Protein AF-A0A4Q1ZUH7-F1 (afdb_monomer)

Radius of gyration: 42.89 Å; Cα contacts (8 Å, |Δi|>4): 70; chains: 1; bounding box: 83×47×122 Å

pLDDT: mean 86.29, std 12.81, range [38.91, 98.19]

Solvent-accessible surface area (backbone atoms only — not comparable to full-atom values): 10956 Å² total; per-residue (Å²): 130,72,60,75,75,62,42,80,74,55,72,67,62,89,77,34,68,65,56,47,71,66,43,42,83,74,32,72,73,53,36,53,56,47,55,48,44,51,50,53,54,50,50,48,57,49,46,55,50,49,50,54,49,48,55,50,49,47,52,50,48,55,54,49,44,48,52,60,62,74,72,58,74,96,83,58,70,72,57,55,53,53,46,52,51,48,49,50,53,43,52,53,50,48,57,53,44,54,53,47,50,55,51,56,66,49,45,62,56,53,45,52,50,50,48,40,53,48,46,50,55,50,52,53,52,52,52,53,51,52,49,52,51,50,55,52,49,57,51,49,54,52,52,52,51,54,51,51,54,52,50,50,54,53,51,53,52,50,51,52,50,52,52,50,51,51,51,50,51,51,49,50,35,69,73,61,32,67,72,56,42,54,53,50,49,56,58,62,66,62,64,75,78,79,80,133

Mean predicted aligned error: 10.79 Å

Secondary structure (DSSP, 8-state):
--HHHHHTTPPPGGG-HHHIIIIITT-HHHHHHHHHHHHHHHHHHHHHHHHHHHHHHHHHHHHHHHHHHHT--TT-HHHHHHHHHHHHHHHHHHHHHHHHHHHHHHHHHHHHHHHHHHHHHHHHHHHHHHHHHHHHHHHHHHHHHHHHHHHHHHHHHHHHHHHHHHHHHHHHHHHH-HHHHHHHHHHHHTSTT---

Nearest PDB structures (foldseek):
  5l3c-assembly1_A  TM=7.638E-01  e=1.431E-01  Homo sapiens
  5c1f-assembly1_B  TM=4.590E-01  e=1.316E+00  Schizosaccharomyces pombe 972h-
  5y05-assembly1_A  TM=3.168E-01  e=8.443E-01  Mycolicibacterium smegmatis MC2 155
  8i4v-assembly1_A  TM=3.147E-01  e=7.557E-01  Saccharomyces cerevisiae S288C
  6h2f-assembly1_J  TM=3.075E-01  e=3.990E+00  Aeromonas hydrophila subsp. hydrophila AL09-71

Sequence (196 aa):
MDFERVIDRVPLLIDDKKWLQLVKDSLPEVSREYDELVKLNNRLTEIEGELIGLKREKKRLLNDIIKVTDGHQEGQIEDEGQVDEMKGRIHEINDEIDQLQYESELLPTAIKKLNREIGIVSVRWMYELLKAGKERTEVLDLEIKTLREKLGSMYEEKFSLEAKNNEMYQYVHHLLGKEITEQLDGFYKGEEKDND

Foldseek 3Di:
DPLLVVQLPPDQCLPVPVLCVPPCVPDVVLVVLVVVLVVLVVLLVVLVVVLVVLVVLLVVLVVVLVCLVVVDDPDDPVSVVSNVVSVVVNVVSVVVNVVSVVSNVVSVVVSSVSSSVSSSVSVVVVVVVVVVVVVVVVVVVVVVVVVVVVVVVVVVVVVVVVVVVVVVLVVCCVPVPDPVSVVVCVVVVVPVPPDD

Structure (mmCIF, N/CA/C/O backbone):
data_AF-A0A4Q1ZUH7-F1
#
_entry.id   AF-A0A4Q1ZUH7-F1
#
loop_
_atom_site.group_PDB
_atom_site.id
_atom_site.type_symbol
_atom_site.label_atom_id
_atom_site.label_alt_id
_atom_site.label_comp_id
_atom_site.label_asym_id
_atom_site.label_entity_id
_atom_site.label_seq_id
_atom_site.pdbx_PDB_ins_code
_atom_site.Cartn_x
_atom_site.Cartn_y
_atom_site.Cartn_z
_atom_site.occupancy
_atom_site.B_iso_or_equiv
_atom_site.auth_seq_id
_atom_site.auth_comp_id
_atom_site.auth_asym_id
_atom_site.auth_atom_id
_atom_site.pdbx_PDB_model_num
ATOM 1 N N . MET A 1 1 ? -3.107 -19.400 -9.756 1.00 55.41 1 MET A N 1
ATOM 2 C CA . MET A 1 1 ? -2.504 -19.355 -8.408 1.00 55.41 1 MET A CA 1
ATOM 3 C C . MET A 1 1 ? -3.591 -18.857 -7.474 1.00 55.41 1 MET A C 1
ATOM 5 O O . MET A 1 1 ? -4.275 -17.912 -7.844 1.00 55.41 1 MET A O 1
ATOM 9 N N . ASP A 1 2 ? -3.825 -19.541 -6.358 1.00 67.12 2 ASP A N 1
ATOM 10 C CA . ASP A 1 2 ? -4.930 -19.220 -5.449 1.00 67.12 2 ASP A CA 1
ATOM 11 C C . ASP A 1 2 ? -4.499 -18.088 -4.503 1.00 67.12 2 ASP A C 1
ATOM 13 O O . ASP A 1 2 ? -3.972 -18.333 -3.416 1.00 67.12 2 ASP A O 1
ATOM 17 N N . PHE A 1 3 ? -4.607 -16.838 -4.975 1.00 66.69 3 PHE A N 1
ATOM 18 C CA . PHE A 1 3 ? -4.178 -15.643 -4.229 1.00 66.69 3 PHE A CA 1
ATOM 19 C C . PHE A 1 3 ? -4.862 -15.539 -2.858 1.00 66.69 3 PHE A C 1
ATOM 21 O O . PHE A 1 3 ? -4.278 -15.027 -1.904 1.00 66.69 3 PHE A O 1
ATOM 28 N N . GLU A 1 4 ? -6.048 -16.130 -2.741 1.00 64.62 4 GLU A N 1
ATOM 29 C CA . GLU A 1 4 ? -6.850 -16.210 -1.528 1.00 64.62 4 GLU A CA 1
ATOM 30 C C . GLU A 1 4 ? -6.148 -16.870 -0.337 1.00 64.62 4 GLU A C 1
ATOM 32 O O . GLU A 1 4 ? -6.353 -16.433 0.790 1.00 64.62 4 GLU A O 1
ATOM 37 N N . ARG A 1 5 ? -5.303 -17.886 -0.559 1.00 62.19 5 ARG A N 1
ATOM 38 C CA . ARG A 1 5 ? -4.605 -18.601 0.530 1.00 62.19 5 ARG A CA 1
ATOM 39 C C . ARG A 1 5 ? -3.342 -17.898 1.018 1.00 62.19 5 ARG A C 1
ATOM 41 O O . ARG A 1 5 ? -2.847 -18.193 2.104 1.00 62.19 5 ARG A O 1
ATOM 48 N N . VAL A 1 6 ? -2.776 -17.023 0.191 1.00 62.03 6 VAL A N 1
ATOM 49 C CA . VAL A 1 6 ? -1.520 -16.321 0.493 1.00 62.03 6 VAL A CA 1
ATOM 50 C C . VAL A 1 6 ? -1.799 -15.052 1.297 1.00 62.03 6 VAL A C 1
ATOM 52 O O . VAL A 1 6 ? -1.007 -14.687 2.163 1.00 62.03 6 VAL A O 1
ATOM 55 N N . ILE A 1 7 ? -2.948 -14.420 1.052 1.00 69.50 7 ILE A N 1
ATOM 56 C CA . ILE A 1 7 ? -3.302 -13.124 1.636 1.00 69.50 7 ILE A CA 1
ATOM 57 C C . ILE A 1 7 ? -3.761 -13.217 3.089 1.00 69.50 7 ILE A C 1
ATOM 59 O O . ILE A 1 7 ? -3.540 -12.278 3.844 1.00 69.50 7 ILE A O 1
ATOM 63 N N . ASP A 1 8 ? -4.257 -14.369 3.540 1.00 67.50 8 ASP A N 1
ATOM 64 C CA . ASP A 1 8 ? -4.630 -14.570 4.949 1.00 67.50 8 ASP A CA 1
ATOM 65 C C . ASP A 1 8 ? -3.433 -14.459 5.921 1.00 67.50 8 ASP A C 1
ATOM 67 O O . ASP A 1 8 ? -3.615 -14.373 7.134 1.00 67.50 8 ASP A O 1
ATOM 71 N N . ARG A 1 9 ? -2.196 -14.463 5.401 1.00 68.94 9 ARG A N 1
ATOM 72 C CA . ARG A 1 9 ? -0.959 -14.254 6.174 1.00 68.94 9 ARG A CA 1
ATOM 73 C C . ARG A 1 9 ? -0.420 -12.827 6.093 1.00 68.94 9 ARG A C 1
ATOM 75 O O . ARG A 1 9 ? 0.599 -12.539 6.719 1.00 68.94 9 ARG A O 1
ATOM 82 N N . VAL A 1 10 ? -1.039 -11.968 5.289 1.00 73.75 10 VAL A N 1
ATOM 83 C CA . VAL A 1 10 ? -0.587 -10.592 5.092 1.00 73.75 10 VAL A CA 1
ATOM 84 C C . VAL A 1 10 ? -1.002 -9.768 6.316 1.00 73.75 10 VAL A C 1
ATOM 86 O O . VAL A 1 10 ? -2.159 -9.851 6.736 1.00 73.75 10 VAL A O 1
ATOM 89 N N . PRO A 1 11 ? -0.074 -9.000 6.918 1.00 80.25 11 PRO A N 1
ATOM 90 C CA . PRO A 1 11 ? -0.400 -8.040 7.970 1.00 80.25 11 PRO A CA 1
ATOM 91 C C . PRO A 1 11 ? -1.448 -7.011 7.517 1.00 80.25 11 PRO A C 1
ATOM 93 O O . PRO A 1 11 ? -1.810 -6.937 6.342 1.00 80.25 11 PRO A O 1
ATOM 96 N N . LEU A 1 12 ? -1.934 -6.186 8.443 1.00 83.56 12 LEU A N 1
ATOM 97 C CA . LEU A 1 12 ? -2.812 -5.079 8.070 1.00 83.56 12 LEU A CA 1
ATOM 98 C C . LEU A 1 12 ? -2.064 -4.117 7.139 1.00 83.56 12 LEU A C 1
ATOM 100 O O . LEU A 1 12 ? -0.995 -3.612 7.473 1.00 83.56 12 LEU A O 1
ATOM 104 N N . LEU A 1 13 ? -2.642 -3.856 5.968 1.00 85.44 13 LEU A N 1
ATOM 105 C CA . LEU A 1 13 ? -2.044 -3.013 4.930 1.00 85.44 13 LEU A CA 1
ATOM 106 C C . LEU A 1 13 ? -1.943 -1.543 5.356 1.00 85.44 13 LEU A C 1
ATOM 108 O O . LEU A 1 13 ? -1.151 -0.797 4.788 1.00 85.44 13 LEU A O 1
ATOM 112 N N . ILE A 1 14 ? -2.692 -1.145 6.391 1.00 84.94 14 ILE A N 1
ATOM 113 C CA . ILE A 1 14 ? -2.595 0.173 7.036 1.00 84.94 14 ILE A CA 1
ATOM 114 C C . ILE A 1 14 ? -1.177 0.434 7.567 1.00 84.94 14 ILE A C 1
ATOM 116 O O . ILE A 1 14 ? -0.699 1.567 7.522 1.00 84.94 14 ILE A O 1
ATOM 120 N N . ASP A 1 15 ? -0.480 -0.613 8.012 1.00 85.81 15 ASP A N 1
ATOM 121 C CA . ASP A 1 15 ? 0.864 -0.498 8.582 1.00 85.81 15 ASP A CA 1
ATOM 122 C C . ASP A 1 15 ? 1.976 -0.620 7.521 1.00 85.81 15 ASP A C 1
ATOM 124 O O . ASP A 1 15 ? 3.152 -0.349 7.798 1.00 85.81 15 ASP A O 1
ATOM 128 N N . ASP A 1 16 ? 1.635 -1.003 6.284 1.00 87.50 16 ASP A N 1
ATOM 129 C CA . ASP A 1 16 ? 2.605 -1.232 5.215 1.00 87.50 16 ASP A CA 1
ATOM 130 C C . ASP A 1 16 ? 2.857 0.036 4.384 1.00 87.50 16 ASP A C 1
ATOM 132 O O . ASP A 1 16 ? 2.199 0.341 3.386 1.00 87.50 16 ASP A O 1
ATOM 136 N N . LYS A 1 17 ? 3.912 0.761 4.767 1.00 85.81 17 LYS A N 1
ATOM 137 C CA . LYS A 1 17 ? 4.365 1.976 4.070 1.00 85.81 17 LYS A CA 1
ATOM 138 C C . LYS A 1 17 ? 4.738 1.746 2.605 1.00 85.81 17 LYS A C 1
ATOM 140 O O . LYS A 1 17 ? 4.588 2.666 1.803 1.00 85.81 17 LYS A O 1
ATOM 145 N N . LYS A 1 18 ? 5.263 0.568 2.249 1.00 86.00 18 LYS A N 1
ATOM 146 C CA . LYS A 1 18 ? 5.658 0.282 0.861 1.00 86.00 18 LYS A CA 1
ATOM 147 C C . LYS A 1 18 ? 4.427 0.047 0.007 1.00 86.00 18 LYS A C 1
ATOM 149 O O . LYS A 1 18 ? 4.348 0.580 -1.095 1.00 86.00 18 LYS A O 1
ATOM 154 N N . TRP A 1 19 ? 3.472 -0.718 0.527 1.00 89.31 19 TRP A N 1
ATOM 155 C CA . TRP A 1 19 ? 2.196 -0.928 -0.139 1.00 89.31 19 TRP A CA 1
ATOM 156 C C . TRP A 1 19 ? 1.489 0.409 -0.396 1.00 89.31 19 TRP A C 1
ATOM 158 O O . TRP A 1 19 ? 1.078 0.666 -1.526 1.00 89.31 19 TRP A 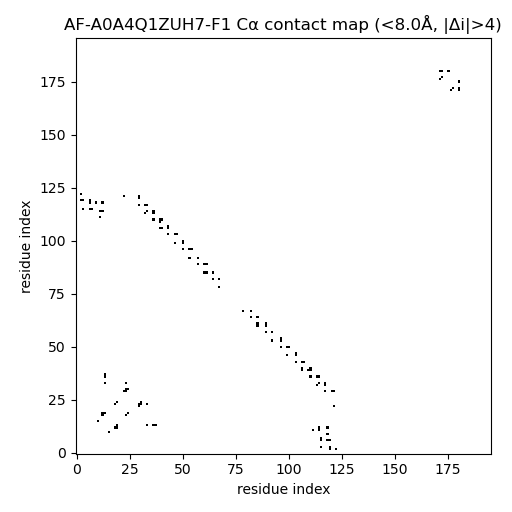O 1
ATOM 168 N N . LEU A 1 20 ? 1.462 1.307 0.596 1.00 85.06 20 LEU A N 1
ATOM 169 C CA . LEU A 1 20 ? 0.870 2.640 0.445 1.00 85.06 20 LEU A CA 1
ATOM 170 C C . LEU A 1 20 ? 1.488 3.440 -0.702 1.00 85.06 20 LEU A C 1
ATOM 172 O O . LEU A 1 20 ? 0.759 3.994 -1.515 1.00 85.06 20 LEU A O 1
ATOM 176 N N . GLN A 1 21 ? 2.817 3.462 -0.798 1.00 85.25 21 GLN A N 1
ATOM 177 C CA . GLN A 1 21 ? 3.518 4.196 -1.855 1.00 85.25 21 GLN A CA 1
ATOM 178 C C . GLN A 1 21 ? 3.312 3.600 -3.251 1.00 85.25 21 GLN A C 1
ATOM 180 O O . GLN A 1 21 ? 3.315 4.330 -4.236 1.00 85.25 21 GLN A O 1
ATOM 185 N N . LEU A 1 22 ? 3.193 2.275 -3.355 1.00 83.94 22 LEU A N 1
ATOM 186 C CA . LEU A 1 22 ? 3.138 1.586 -4.646 1.00 83.94 22 LEU A CA 1
ATOM 187 C C . LEU A 1 22 ? 1.711 1.466 -5.191 1.00 83.94 22 LEU A C 1
ATOM 189 O O . LEU A 1 22 ? 1.508 1.518 -6.404 1.00 83.94 22 LEU A O 1
ATOM 193 N N . VAL A 1 23 ? 0.733 1.278 -4.304 1.00 83.31 23 VAL A N 1
ATOM 194 C CA . VAL A 1 23 ? -0.622 0.851 -4.670 1.00 83.31 23 VAL A CA 1
ATOM 195 C C . VAL A 1 23 ? -1.646 1.960 -4.477 1.00 83.31 23 VAL A C 1
ATOM 197 O O . VAL A 1 23 ? -2.436 2.192 -5.389 1.00 83.31 23 VAL A O 1
ATOM 200 N N . LYS A 1 24 ? -1.639 2.661 -3.332 1.00 76.50 24 LYS A N 1
ATOM 201 C CA . LYS A 1 24 ? -2.722 3.594 -2.972 1.00 76.50 24 LYS A CA 1
ATOM 202 C C . LYS A 1 24 ? -2.931 4.679 -4.032 1.00 76.50 24 LYS A C 1
ATOM 204 O O . LYS A 1 24 ? -4.059 4.901 -4.461 1.00 76.50 24 LYS A O 1
ATOM 209 N N . ASP A 1 25 ? -1.846 5.297 -4.488 1.00 76.94 25 ASP A N 1
ATOM 210 C CA . ASP A 1 25 ? -1.904 6.387 -5.471 1.00 76.94 25 ASP A CA 1
ATOM 211 C C . ASP A 1 25 ? -2.150 5.883 -6.904 1.00 76.94 25 ASP A C 1
ATOM 213 O O . ASP A 1 25 ? -2.580 6.636 -7.777 1.00 76.94 25 ASP A O 1
ATOM 217 N N . SER A 1 26 ? -1.903 4.595 -7.143 1.00 82.38 26 SER A N 1
ATOM 218 C CA . SER A 1 26 ? -1.990 3.966 -8.462 1.00 82.38 26 SER A CA 1
ATOM 219 C C . SER A 1 26 ? -3.370 3.357 -8.749 1.00 82.38 26 SER A C 1
ATOM 221 O O . SER A 1 26 ? -3.709 3.139 -9.911 1.00 82.38 26 SER A O 1
ATOM 223 N N . LEU A 1 27 ? -4.167 3.072 -7.710 1.00 84.75 27 LEU A N 1
ATOM 224 C CA . LEU A 1 27 ? -5.457 2.376 -7.796 1.00 84.75 27 LEU A CA 1
ATOM 225 C C . LEU A 1 27 ? -6.560 3.131 -7.028 1.00 84.75 27 LEU A C 1
ATOM 227 O O . LEU A 1 27 ? -6.740 2.921 -5.825 1.00 84.75 27 LEU A O 1
ATOM 231 N N . PRO A 1 28 ? -7.367 3.959 -7.717 1.00 82.38 28 PRO A N 1
ATOM 232 C CA . PRO A 1 28 ? -8.445 4.727 -7.087 1.00 82.38 28 PRO A CA 1
ATOM 233 C C . PRO A 1 28 ? -9.517 3.868 -6.399 1.00 82.38 28 PRO A C 1
ATOM 235 O O . PRO A 1 28 ? -10.066 4.273 -5.375 1.00 82.38 28 PRO A O 1
ATOM 238 N N . GLU A 1 29 ? -9.813 2.689 -6.955 1.00 81.25 29 GLU A N 1
ATOM 239 C CA . GLU A 1 29 ? -10.777 1.725 -6.400 1.00 81.25 29 GLU A CA 1
ATOM 240 C C . GLU A 1 29 ? -10.309 1.230 -5.025 1.00 81.25 29 GLU A C 1
ATOM 242 O O . GLU A 1 29 ? -11.039 1.321 -4.040 1.00 81.25 29 GLU A O 1
ATOM 247 N N . VAL A 1 30 ? -9.034 0.846 -4.943 1.00 86.50 30 VAL A N 1
ATOM 248 C CA . VAL A 1 30 ? -8.383 0.388 -3.713 1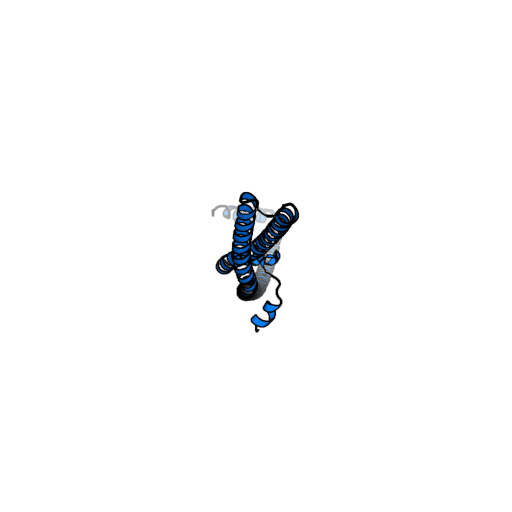.00 86.50 30 VAL A CA 1
ATOM 249 C C . VAL A 1 30 ? -8.226 1.518 -2.694 1.00 86.50 30 VAL A C 1
ATOM 251 O O . VAL A 1 30 ? -8.322 1.275 -1.493 1.00 86.50 30 VAL A O 1
ATOM 254 N N . SER A 1 31 ? -8.024 2.765 -3.134 1.00 85.38 31 SER A N 1
ATOM 255 C CA . SER A 1 31 ? -7.902 3.896 -2.207 1.00 85.38 31 SER A CA 1
ATOM 256 C C . SER A 1 31 ? -9.163 4.105 -1.368 1.00 85.38 31 SER A C 1
ATOM 258 O O . SER A 1 31 ? -9.046 4.451 -0.194 1.00 85.38 31 SER A O 1
ATOM 260 N N . ARG A 1 32 ? -10.359 3.912 -1.940 1.00 88.00 32 ARG A N 1
ATOM 261 C CA . ARG A 1 32 ? -11.618 4.094 -1.197 1.00 88.00 32 ARG A CA 1
ATOM 262 C C . ARG A 1 32 ? -11.790 3.026 -0.127 1.00 88.00 32 ARG A C 1
ATOM 264 O O . ARG A 1 32 ? -12.043 3.357 1.027 1.00 88.00 32 ARG A O 1
ATOM 271 N N . GLU A 1 33 ? -11.596 1.768 -0.510 1.00 89.88 33 GLU A N 1
ATOM 272 C CA . GLU A 1 33 ? -11.653 0.624 0.404 1.00 89.88 33 GLU A CA 1
ATOM 273 C C . GLU A 1 33 ? -10.594 0.748 1.507 1.00 89.88 33 GLU A C 1
ATOM 275 O O . GLU A 1 33 ? -10.858 0.465 2.673 1.00 89.88 33 GLU A O 1
ATOM 280 N N . TYR A 1 34 ? -9.404 1.249 1.170 1.00 90.50 34 TYR A N 1
ATOM 281 C CA . TYR A 1 34 ? -8.360 1.536 2.146 1.00 90.50 34 TYR A CA 1
ATOM 282 C C . TYR A 1 34 ? -8.779 2.604 3.163 1.00 90.50 34 TYR A C 1
ATOM 284 O O . TYR A 1 34 ? -8.564 2.433 4.362 1.00 90.50 34 TYR A O 1
ATOM 292 N N . ASP A 1 35 ? -9.378 3.708 2.716 1.00 91.12 35 ASP A N 1
ATOM 293 C CA . ASP A 1 35 ? -9.823 4.759 3.632 1.00 91.12 35 ASP A CA 1
ATOM 294 C C . ASP A 1 35 ? -10.959 4.256 4.547 1.00 91.12 35 ASP A C 1
ATOM 296 O O . ASP A 1 35 ? -11.038 4.654 5.711 1.00 91.12 35 ASP A O 1
ATOM 300 N N . GLU A 1 36 ? -11.809 3.341 4.069 1.00 93.12 36 GLU A N 1
ATOM 301 C CA . GLU A 1 36 ? -12.775 2.618 4.908 1.00 93.12 36 GLU A CA 1
ATOM 302 C C . GLU A 1 36 ? -12.090 1.691 5.918 1.00 93.12 36 GLU A C 1
ATOM 304 O O . GLU A 1 36 ? -12.443 1.711 7.097 1.00 93.12 36 GLU A O 1
ATOM 309 N N . LEU A 1 37 ? -11.064 0.943 5.503 1.00 93.12 37 LEU A N 1
ATOM 310 C CA . LEU A 1 37 ? -10.274 0.092 6.394 1.00 93.12 37 LEU A CA 1
ATOM 311 C C . LEU A 1 37 ? -9.643 0.908 7.532 1.00 93.12 37 LEU A C 1
ATOM 313 O O . LEU A 1 37 ? -9.718 0.506 8.694 1.00 93.12 37 LEU A O 1
ATOM 317 N N . VAL A 1 38 ? -9.086 2.081 7.216 1.00 93.06 38 VAL A N 1
ATOM 318 C CA . VAL A 1 38 ? -8.541 3.019 8.211 1.00 93.06 38 VAL A CA 1
ATOM 319 C C . VAL A 1 38 ? -9.627 3.496 9.174 1.00 93.06 38 VAL A C 1
ATOM 321 O O . VAL A 1 38 ? -9.395 3.521 10.381 1.00 93.06 38 VAL A O 1
ATOM 324 N N . LYS A 1 39 ? -10.823 3.839 8.678 1.00 95.12 39 LYS A N 1
ATOM 325 C CA . LYS A 1 39 ? -11.947 4.250 9.537 1.00 95.12 39 LYS A CA 1
ATOM 326 C C . LYS A 1 39 ? -12.362 3.145 10.503 1.00 95.12 39 LYS A C 1
ATOM 328 O O . LYS A 1 39 ? -12.527 3.426 11.685 1.00 95.12 39 LYS A O 1
ATOM 333 N N . LEU A 1 40 ? -12.500 1.907 10.024 1.00 94.31 40 LEU A N 1
ATOM 334 C CA . LEU A 1 40 ? -12.861 0.767 10.873 1.00 94.31 40 LEU A CA 1
ATOM 335 C C . LEU A 1 40 ? -11.796 0.507 11.944 1.00 94.31 40 LEU A C 1
ATOM 337 O O . LEU A 1 40 ? -12.134 0.263 13.101 1.00 94.31 40 LEU A O 1
ATOM 341 N N . ASN A 1 41 ? -10.516 0.598 11.576 1.00 93.50 41 ASN A N 1
ATOM 342 C CA . ASN A 1 41 ? -9.414 0.428 12.517 1.00 93.50 41 ASN A CA 1
ATOM 343 C C . ASN A 1 41 ? -9.393 1.532 13.586 1.00 93.50 41 ASN A C 1
ATOM 345 O O . ASN A 1 41 ? -9.256 1.236 14.769 1.00 93.50 41 ASN A O 1
ATOM 349 N N . ASN A 1 42 ? -9.589 2.792 13.187 1.00 94.69 42 ASN A N 1
ATOM 350 C CA . ASN A 1 42 ? -9.669 3.910 14.128 1.00 94.69 42 ASN A CA 1
ATOM 351 C C . ASN A 1 42 ? -10.873 3.769 15.064 1.00 94.69 42 ASN A C 1
ATOM 353 O O . ASN A 1 42 ? -10.718 3.950 16.268 1.00 94.69 42 ASN A O 1
ATOM 357 N N . ARG A 1 43 ? -12.040 3.369 14.540 1.00 95.75 43 ARG A N 1
ATOM 358 C CA . ARG A 1 43 ? -13.238 3.124 15.351 1.00 95.75 43 ARG A CA 1
ATOM 359 C C . ARG A 1 43 ? -13.002 2.029 16.390 1.00 95.75 43 ARG A C 1
ATOM 361 O O . ARG A 1 43 ? -13.406 2.190 17.535 1.00 95.75 43 ARG A O 1
ATOM 368 N N . LEU A 1 44 ? -12.301 0.951 16.030 1.00 93.50 44 LEU A N 1
ATOM 369 C CA . LEU A 1 44 ? -11.927 -0.092 16.989 1.00 93.50 44 LEU A CA 1
ATOM 370 C C . LEU A 1 44 ? -11.054 0.473 18.123 1.00 93.50 44 LEU A C 1
ATOM 372 O O . LEU A 1 44 ? -11.329 0.211 19.290 1.00 93.50 44 LEU A O 1
ATOM 376 N N . THR A 1 45 ? -10.050 1.291 17.794 1.00 93.81 45 THR A N 1
ATOM 377 C CA . THR A 1 45 ? -9.193 1.950 18.797 1.00 93.81 45 THR A CA 1
ATOM 378 C C . THR A 1 45 ? -9.971 2.934 19.681 1.00 93.81 45 THR A C 1
ATOM 380 O O . THR A 1 45 ? -9.731 3.007 20.887 1.00 93.81 45 THR A O 1
ATOM 383 N N . GLU A 1 46 ? -10.915 3.684 19.109 1.00 95.81 46 GLU A N 1
ATOM 384 C CA . GLU A 1 46 ? -11.798 4.591 19.855 1.00 95.81 46 GLU A CA 1
ATOM 385 C C . GLU A 1 46 ? -12.663 3.823 20.858 1.00 95.81 46 GLU A C 1
ATOM 387 O O . GLU A 1 46 ? -12.659 4.159 22.041 1.00 95.81 46 GLU A O 1
ATOM 392 N N . ILE A 1 47 ? -13.315 2.741 20.420 1.00 94.88 47 ILE A N 1
ATOM 393 C CA . ILE A 1 47 ? -14.145 1.882 21.276 1.00 94.88 47 ILE A CA 1
ATOM 394 C C . ILE A 1 47 ? -13.332 1.293 22.429 1.00 94.88 47 ILE A C 1
ATOM 396 O O . ILE A 1 47 ? -13.799 1.267 23.567 1.00 94.88 47 ILE A O 1
ATOM 400 N N . GLU A 1 48 ? -12.104 0.836 22.174 1.00 92.62 48 GLU A N 1
ATOM 401 C CA . GLU A 1 48 ? -11.218 0.347 23.234 1.00 92.62 48 GLU A CA 1
ATOM 402 C C . GLU A 1 48 ? -10.951 1.434 24.289 1.00 92.62 48 GLU A C 1
ATOM 404 O O . GLU A 1 48 ? -10.992 1.160 25.494 1.00 92.62 48 GLU A O 1
ATOM 409 N N . GLY A 1 49 ? -10.737 2.680 23.855 1.00 94.94 49 GLY A N 1
ATOM 410 C CA . GLY A 1 49 ? -10.587 3.840 24.733 1.00 94.94 49 GLY A CA 1
ATOM 411 C C . GLY A 1 49 ? -11.855 4.170 25.528 1.00 94.94 49 GLY A C 1
ATOM 412 O O . GLY A 1 49 ? -11.783 4.355 26.748 1.00 94.94 49 GLY A O 1
ATOM 413 N N . GLU A 1 50 ? -13.012 4.196 24.863 1.00 95.56 50 GLU A N 1
ATOM 414 C CA . GLU A 1 50 ? -14.330 4.428 25.469 1.00 95.56 50 GLU A CA 1
ATOM 415 C C . GLU A 1 50 ? -14.640 3.364 26.533 1.00 95.56 50 GLU A C 1
ATOM 417 O O . GLU A 1 50 ? -14.951 3.699 27.678 1.00 95.56 50 GLU A O 1
ATOM 422 N N . LEU A 1 51 ? -14.433 2.080 26.219 1.00 94.94 51 LEU A N 1
ATOM 423 C CA . LEU A 1 51 ? -14.624 0.964 27.150 1.00 94.94 51 LEU A CA 1
ATOM 424 C C . LEU A 1 51 ? -13.732 1.078 28.391 1.00 94.94 51 LEU A C 1
ATOM 426 O O . LEU A 1 51 ? -14.171 0.768 29.503 1.00 94.94 51 LEU A O 1
ATOM 430 N N . ILE A 1 52 ? -12.476 1.510 28.235 1.00 95.75 52 ILE A N 1
ATOM 431 C CA . ILE A 1 52 ? -11.575 1.759 29.371 1.00 95.75 52 ILE A CA 1
ATOM 432 C C . ILE A 1 52 ? -12.112 2.905 30.240 1.00 95.75 52 ILE A C 1
ATOM 434 O O . ILE A 1 52 ? -12.087 2.801 31.473 1.00 95.75 52 ILE A O 1
ATOM 438 N N . GLY A 1 53 ? -12.598 3.982 29.616 1.00 95.81 53 GLY A N 1
ATOM 439 C CA . GLY A 1 53 ? -13.202 5.131 30.290 1.00 95.81 53 GLY A CA 1
ATOM 440 C C . GLY A 1 53 ? -14.437 4.746 31.103 1.00 95.81 53 GLY A C 1
ATOM 441 O O . GLY A 1 53 ? -14.463 4.957 32.318 1.00 95.81 53 GLY A O 1
ATOM 442 N N . LEU A 1 54 ? -15.400 4.085 30.463 1.00 95.06 54 LEU A N 1
ATOM 443 C CA . LEU A 1 54 ? -16.656 3.643 31.073 1.00 95.06 54 LEU A CA 1
ATOM 444 C C . LEU A 1 54 ? -16.431 2.653 32.218 1.00 95.06 54 LEU A C 1
ATOM 446 O O . LEU A 1 54 ? -17.004 2.800 33.298 1.00 95.06 54 LEU A O 1
ATOM 450 N N . LYS A 1 55 ? -15.518 1.684 32.059 1.00 93.62 55 LYS A N 1
ATOM 451 C CA . LYS A 1 55 ? -15.157 0.755 33.148 1.00 93.62 55 LYS A CA 1
ATOM 452 C C . LYS A 1 55 ? -14.559 1.483 34.352 1.00 93.62 55 LYS A C 1
ATOM 454 O O . LYS A 1 55 ? -14.804 1.090 35.496 1.00 93.62 55 LYS A O 1
ATOM 459 N N . ARG A 1 56 ? -13.773 2.540 34.120 1.00 96.31 56 ARG A N 1
ATOM 460 C CA . ARG A 1 56 ? -13.204 3.370 35.191 1.00 96.31 56 ARG A CA 1
ATOM 461 C C . ARG A 1 56 ? -14.283 4.198 35.887 1.00 96.31 56 ARG A C 1
ATOM 463 O O . ARG A 1 56 ? -14.282 4.247 37.115 1.00 96.31 56 ARG A O 1
ATOM 470 N N . GLU A 1 57 ? -15.192 4.809 35.131 1.00 95.06 57 GLU A N 1
ATOM 471 C CA . GLU A 1 57 ? -16.318 5.580 35.669 1.00 95.06 57 GLU A CA 1
ATOM 472 C C . GLU A 1 57 ? -17.249 4.697 36.504 1.00 95.06 57 GLU A C 1
ATOM 474 O O . GLU A 1 57 ? -17.489 5.007 37.670 1.00 95.06 57 GLU A O 1
ATOM 479 N N . LYS A 1 58 ? -17.657 3.537 35.974 1.00 93.38 58 LYS A N 1
ATOM 480 C CA . LYS A 1 58 ? -18.446 2.534 36.703 1.00 93.38 58 LYS A CA 1
ATOM 481 C C . LYS A 1 58 ? -17.791 2.155 38.029 1.00 93.38 58 LYS A C 1
ATOM 483 O O . LYS A 1 58 ? -18.450 2.120 39.064 1.00 93.38 58 LYS A O 1
ATOM 488 N N . LYS A 1 59 ? -16.478 1.894 38.022 1.00 94.88 59 LYS A N 1
ATOM 489 C CA . LYS A 1 59 ? -15.730 1.562 39.243 1.00 94.88 59 LYS A CA 1
ATOM 490 C C . LYS A 1 59 ? -15.702 2.727 40.238 1.00 94.88 59 LYS A C 1
ATOM 492 O O . LYS A 1 59 ? -15.774 2.486 41.440 1.00 94.88 59 LYS A O 1
ATOM 497 N N . ARG A 1 60 ? -15.589 3.970 39.759 1.00 95.38 60 ARG A N 1
ATOM 498 C CA . ARG A 1 60 ? -15.651 5.171 40.606 1.00 95.38 60 ARG A CA 1
ATOM 499 C C . ARG A 1 60 ? -17.021 5.286 41.278 1.00 95.38 60 ARG A C 1
ATOM 501 O O . ARG A 1 60 ? -17.059 5.352 42.498 1.00 95.38 60 ARG A O 1
ATOM 508 N N . LEU A 1 61 ? -18.106 5.209 40.503 1.00 92.00 61 LEU A N 1
ATOM 509 C CA . LEU A 1 61 ? -19.480 5.283 41.014 1.00 92.00 61 LEU A CA 1
ATOM 510 C C . LEU A 1 61 ? -19.771 4.178 42.037 1.00 92.00 61 LEU A C 1
ATOM 512 O O . LEU A 1 61 ? -20.309 4.460 43.099 1.00 92.00 61 LEU A O 1
ATOM 516 N N . LEU A 1 62 ? -19.338 2.939 41.777 1.00 91.25 62 LEU A N 1
ATOM 517 C CA . LEU A 1 62 ? -19.471 1.840 42.743 1.00 91.25 62 LEU A CA 1
ATOM 518 C C . LEU A 1 62 ? -18.742 2.126 44.064 1.00 91.25 62 LEU A C 1
ATOM 520 O O . LEU A 1 62 ? -19.288 1.875 45.134 1.00 91.25 62 LEU A O 1
ATOM 524 N N . ASN A 1 63 ? -17.521 2.664 44.004 1.00 91.12 63 ASN A N 1
ATOM 525 C CA . ASN A 1 63 ? -16.777 3.031 45.211 1.00 91.12 63 ASN A CA 1
ATOM 526 C C . ASN A 1 63 ? -17.436 4.193 45.963 1.00 91.12 63 ASN A C 1
ATOM 528 O O . ASN A 1 63 ? -17.380 4.228 47.189 1.00 91.12 63 ASN A O 1
ATOM 532 N N . ASP A 1 64 ? -18.017 5.151 45.245 1.00 88.75 64 ASP A N 1
ATOM 533 C CA . ASP A 1 64 ? -18.685 6.299 45.853 1.00 88.75 64 ASP A CA 1
ATOM 534 C C . ASP A 1 64 ? -20.003 5.877 46.520 1.00 88.75 64 ASP A C 1
ATOM 536 O O . ASP A 1 64 ? -20.233 6.271 47.661 1.00 88.75 64 ASP A O 1
ATOM 540 N N . ILE A 1 65 ? -20.772 4.956 45.920 1.00 87.56 65 ILE A N 1
ATOM 541 C CA . ILE A 1 65 ? -21.925 4.310 46.575 1.00 87.56 65 ILE A CA 1
ATOM 542 C C . ILE A 1 65 ? -21.504 3.630 47.882 1.00 87.56 65 ILE A C 1
ATOM 544 O O . ILE A 1 65 ? -22.171 3.811 48.897 1.00 87.56 65 ILE A O 1
ATOM 548 N N . ILE A 1 66 ? -20.401 2.869 47.888 1.00 86.69 66 ILE A N 1
ATOM 549 C CA . ILE A 1 66 ? -19.913 2.195 49.106 1.00 86.69 66 ILE A CA 1
ATOM 550 C C . ILE A 1 66 ? -19.576 3.221 50.192 1.00 86.69 66 ILE A C 1
ATOM 552 O O . ILE A 1 66 ? -20.004 3.056 51.325 1.00 86.69 66 ILE A O 1
ATOM 556 N N . LYS A 1 67 ? -18.877 4.314 49.859 1.00 85.94 67 LYS A N 1
ATOM 557 C CA . LYS A 1 67 ? -18.541 5.369 50.834 1.00 85.94 67 LYS A CA 1
ATOM 558 C C . LYS A 1 67 ? -19.777 6.060 51.403 1.00 85.94 67 LYS A C 1
ATOM 560 O O . LYS A 1 67 ? -19.815 6.320 52.601 1.00 85.94 67 LYS A O 1
ATOM 565 N N . VAL A 1 68 ? -20.754 6.372 50.549 1.00 83.94 68 VAL A N 1
ATOM 566 C CA . VAL A 1 68 ? -22.032 6.948 50.986 1.00 83.94 68 VAL A CA 1
ATOM 567 C C . VAL A 1 68 ? -22.783 5.928 51.846 1.00 83.94 68 VAL A C 1
ATOM 569 O O . VAL A 1 68 ? -23.365 6.292 52.850 1.00 83.94 68 VAL A O 1
ATOM 572 N N .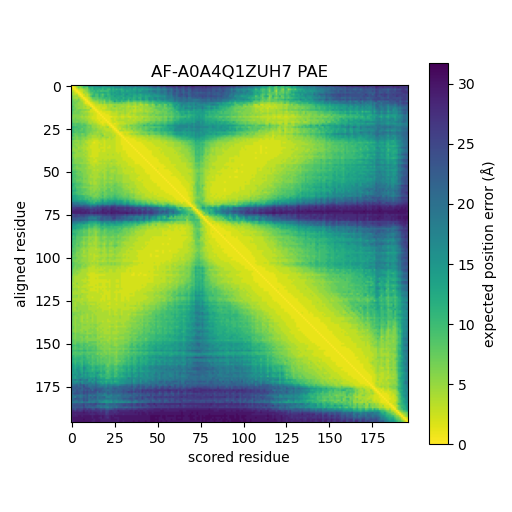 THR A 1 69 ? -22.708 4.633 51.558 1.00 79.50 69 THR A N 1
ATOM 573 C CA . THR A 1 69 ? -23.406 3.621 52.369 1.00 79.50 69 THR A CA 1
ATOM 574 C C . THR A 1 69 ? -22.710 3.357 53.717 1.00 79.50 69 THR A C 1
ATOM 576 O O . THR A 1 69 ? -23.383 3.234 54.735 1.00 79.50 69 THR A O 1
ATOM 579 N N . ASP A 1 70 ? -21.373 3.319 53.756 1.00 77.19 70 ASP A N 1
ATOM 580 C CA . ASP A 1 70 ? -20.573 3.040 54.963 1.00 77.19 70 ASP A CA 1
ATOM 581 C C . ASP A 1 70 ? -20.471 4.248 55.921 1.00 77.19 70 ASP A C 1
ATOM 583 O O . ASP A 1 70 ? -20.170 4.085 57.104 1.00 77.19 70 ASP A O 1
ATOM 587 N N . GLY A 1 71 ? -20.673 5.470 55.414 1.00 67.44 71 GLY A N 1
ATOM 588 C CA . GLY A 1 71 ? -20.488 6.723 56.154 1.00 67.44 71 GLY A CA 1
ATOM 589 C C . GLY A 1 71 ? -21.702 7.229 56.943 1.00 67.44 71 GLY A C 1
ATOM 590 O O . GLY A 1 71 ? -21.543 8.181 57.711 1.00 67.44 71 GLY A O 1
ATOM 591 N N . HIS A 1 72 ? -22.887 6.626 56.790 1.00 60.09 72 HIS A N 1
ATOM 592 C CA . HIS A 1 72 ? -24.147 7.188 57.300 1.00 60.09 72 HIS A CA 1
ATOM 593 C C . HIS A 1 72 ? -24.837 6.337 58.383 1.00 60.09 72 HIS A C 1
ATOM 595 O O . HIS A 1 72 ? -24.765 5.111 58.403 1.00 60.09 72 HIS A O 1
ATOM 601 N N . GLN A 1 73 ? -25.527 7.025 59.304 1.00 54.91 73 GLN A N 1
ATOM 602 C CA . GLN A 1 73 ? -26.520 6.445 60.219 1.00 54.91 73 GLN A CA 1
ATOM 603 C C . GLN A 1 73 ? -27.868 6.331 59.484 1.00 54.91 73 GLN A C 1
ATOM 605 O O . GLN A 1 73 ? -28.218 7.236 58.731 1.00 54.91 73 GLN A O 1
ATOM 610 N N . GLU A 1 74 ? -28.617 5.245 59.705 1.00 52.22 74 GLU A N 1
ATOM 611 C CA . GLU A 1 74 ? -29.895 4.945 59.029 1.00 52.22 74 GLU A CA 1
ATOM 612 C C . GLU A 1 74 ? -30.858 6.161 58.982 1.00 52.22 74 GLU A C 1
ATOM 614 O O . GLU A 1 74 ? -31.303 6.634 60.030 1.00 52.22 74 GLU A O 1
ATOM 619 N N . GLY A 1 75 ? -31.214 6.644 57.773 1.00 54.56 75 GLY A N 1
ATOM 620 C CA . GLY A 1 75 ? -32.405 7.490 57.550 1.00 54.56 75 GLY A CA 1
ATOM 621 C C . GLY A 1 75 ? -32.255 8.889 56.916 1.00 54.56 75 GLY A C 1
ATOM 622 O O . GLY A 1 75 ? -33.203 9.670 57.017 1.00 54.56 75 GLY A O 1
ATOM 623 N N . GLN A 1 76 ? -31.135 9.259 56.277 1.00 61.84 76 GLN A N 1
ATOM 624 C CA . GLN A 1 76 ? -31.031 10.544 55.551 1.00 61.84 76 GLN A CA 1
ATOM 625 C C . GLN A 1 76 ? -31.574 10.441 54.110 1.00 61.84 76 GLN A C 1
ATOM 627 O O . GLN A 1 76 ? -31.019 9.744 53.268 1.00 61.84 76 GLN A O 1
ATOM 632 N N . ILE A 1 77 ? -32.658 11.173 53.818 1.00 60.59 77 ILE A N 1
ATOM 633 C CA . ILE A 1 77 ? -33.371 11.159 52.521 1.00 60.59 77 ILE A CA 1
ATOM 634 C C . ILE A 1 77 ? -32.493 11.676 51.358 1.00 60.59 77 ILE A C 1
ATOM 636 O O . ILE A 1 77 ? -32.648 11.227 50.223 1.00 60.59 77 ILE A O 1
ATOM 640 N N . GLU A 1 78 ? -31.566 12.609 51.615 1.00 63.03 78 GLU A N 1
ATOM 641 C CA . GLU A 1 78 ? -30.649 13.129 50.583 1.00 63.03 78 GLU A CA 1
ATOM 642 C C . GLU A 1 78 ? -29.632 12.076 50.108 1.00 63.03 78 GLU A C 1
ATOM 644 O O . GLU A 1 78 ? -29.305 12.051 48.921 1.00 63.03 78 GLU A O 1
ATOM 649 N N . ASP A 1 79 ? -29.197 11.164 50.983 1.00 66.88 79 ASP A N 1
ATOM 650 C CA . ASP A 1 79 ? -28.258 10.094 50.625 1.00 66.88 79 ASP A CA 1
ATOM 651 C C . ASP A 1 79 ? -28.925 8.991 49.795 1.00 66.88 79 ASP A C 1
ATOM 653 O O . ASP A 1 79 ? -28.318 8.467 48.860 1.00 66.88 79 ASP A O 1
ATOM 657 N N . GLU A 1 80 ? -30.194 8.668 50.078 1.00 74.38 80 GLU A N 1
ATOM 658 C CA . GLU A 1 80 ? -30.965 7.702 49.281 1.00 74.38 80 GLU A CA 1
ATOM 659 C C . GLU A 1 80 ? -31.131 8.176 47.829 1.00 74.38 80 GLU A C 1
ATOM 661 O O . GLU A 1 80 ? -30.899 7.403 46.896 1.00 74.38 80 GLU A O 1
ATOM 666 N N . GLY A 1 81 ? -31.443 9.462 47.624 1.00 82.00 81 GLY A N 1
ATOM 667 C CA . GLY A 1 81 ? -31.567 10.046 46.286 1.00 82.00 81 GLY A CA 1
ATOM 668 C C . GLY A 1 81 ? -30.257 10.025 45.490 1.00 82.00 81 GLY A C 1
ATOM 669 O O . GLY A 1 81 ? -30.261 9.670 44.311 1.00 82.00 81 GLY A O 1
ATOM 670 N N . GLN A 1 82 ? -29.127 10.344 46.132 1.00 83.50 82 GLN A N 1
ATOM 671 C CA . GLN A 1 82 ? -27.806 10.308 45.488 1.00 83.50 82 GLN A CA 1
ATOM 672 C C . GLN A 1 82 ? -27.382 8.884 45.113 1.00 83.50 82 GLN A C 1
ATOM 674 O O . GLN A 1 82 ? -26.843 8.657 44.028 1.00 83.50 82 GLN A O 1
ATOM 679 N N . VAL A 1 83 ? -27.633 7.908 45.988 1.00 85.31 83 VAL A N 1
ATOM 680 C CA . VAL A 1 83 ? -27.323 6.499 45.716 1.00 85.31 83 VAL A CA 1
ATOM 681 C C . VAL A 1 83 ? -28.153 5.970 44.546 1.00 85.31 83 VAL A C 1
ATOM 683 O O . VAL A 1 83 ? -27.619 5.250 43.698 1.00 85.31 83 VAL A O 1
ATOM 686 N N . ASP A 1 84 ? -29.433 6.327 44.465 1.00 88.44 84 ASP A N 1
ATOM 687 C CA . ASP A 1 84 ? -30.295 5.892 43.367 1.00 88.44 84 ASP A CA 1
ATOM 688 C C . ASP A 1 84 ? -29.928 6.549 42.026 1.00 88.44 84 ASP A C 1
ATOM 690 O O . ASP A 1 84 ? -29.923 5.861 41.002 1.00 88.44 84 ASP A O 1
ATOM 694 N N . GLU A 1 85 ? -29.500 7.817 42.017 1.00 90.44 85 GLU A N 1
ATOM 695 C CA . GLU A 1 85 ? -28.941 8.466 40.820 1.00 90.44 85 GLU A CA 1
ATOM 696 C C . GLU A 1 85 ? -27.664 7.754 40.337 1.00 90.44 85 GLU A C 1
ATOM 698 O O . GLU A 1 85 ? -27.538 7.415 39.156 1.00 90.44 85 GLU A O 1
ATOM 703 N N . MET A 1 86 ? -26.735 7.439 41.251 1.00 90.75 86 MET A N 1
ATOM 704 C CA . MET A 1 86 ? -25.510 6.706 40.908 1.00 90.75 86 MET A CA 1
ATOM 705 C C . MET A 1 86 ? -25.806 5.299 40.371 1.00 90.75 86 MET A C 1
ATOM 707 O O . MET A 1 86 ? -25.152 4.861 39.421 1.00 90.75 86 MET A O 1
ATOM 711 N N . LYS A 1 87 ? -26.792 4.585 40.934 1.00 91.94 87 LYS A N 1
ATOM 712 C CA . LYS A 1 87 ? -27.247 3.287 40.401 1.00 91.94 87 LYS A CA 1
ATOM 713 C C . LYS A 1 87 ? -27.836 3.434 39.000 1.00 91.94 87 LYS A C 1
ATOM 715 O O . LYS A 1 87 ? -27.495 2.632 38.133 1.00 91.94 87 LYS A O 1
ATOM 720 N N . GLY A 1 88 ? -28.667 4.453 38.771 1.00 94.38 88 GLY A N 1
ATOM 721 C CA . GLY A 1 88 ? -29.213 4.775 37.451 1.00 94.38 88 GLY A CA 1
ATOM 722 C C . GLY A 1 88 ? -28.105 4.978 36.419 1.00 94.38 88 GLY A C 1
ATOM 723 O O . GLY A 1 88 ? -28.080 4.295 35.396 1.00 94.38 88 GLY A O 1
ATOM 724 N N . ARG A 1 89 ? -27.102 5.800 36.747 1.00 95.00 89 ARG A N 1
ATOM 725 C CA . ARG A 1 89 ? -25.940 6.020 35.876 1.00 95.00 89 ARG A CA 1
ATOM 726 C C . ARG A 1 89 ? -25.121 4.747 35.640 1.00 95.00 89 ARG A C 1
ATOM 728 O O . ARG A 1 89 ? -24.635 4.526 34.537 1.00 95.00 89 ARG A O 1
ATOM 735 N N . ILE A 1 90 ? -24.967 3.881 36.645 1.00 94.38 90 ILE A N 1
ATOM 736 C CA . ILE A 1 90 ? -24.295 2.581 36.473 1.00 94.38 90 ILE A CA 1
ATOM 737 C C . ILE A 1 90 ? -25.062 1.678 35.498 1.00 94.38 90 ILE A C 1
ATOM 739 O O . ILE A 1 90 ? -24.418 0.953 34.741 1.00 94.38 90 ILE A O 1
ATOM 743 N N . HIS A 1 91 ? -26.398 1.695 35.516 1.00 96.06 91 HIS A N 1
ATOM 744 C CA . HIS A 1 91 ? -27.203 0.945 34.550 1.00 96.06 91 HIS A CA 1
ATOM 745 C C . HIS A 1 91 ? -26.977 1.448 33.123 1.00 96.06 91 HIS A C 1
ATOM 747 O O . HIS A 1 91 ? -26.645 0.636 32.266 1.00 96.06 91 HIS A O 1
ATOM 753 N N . GLU A 1 92 ? -27.022 2.763 32.900 1.00 95.94 92 GLU A N 1
ATOM 754 C CA . GLU A 1 92 ? -26.704 3.364 31.594 1.00 95.94 92 GLU A CA 1
ATOM 755 C C . GLU A 1 92 ? -25.300 2.976 31.113 1.00 95.94 92 GLU A C 1
ATOM 757 O O . GLU A 1 92 ? -25.127 2.527 29.984 1.00 95.94 92 GLU A O 1
ATOM 762 N N . ILE A 1 93 ? -24.295 3.065 31.992 1.00 95.81 93 ILE A N 1
ATOM 763 C CA . ILE A 1 93 ? -22.917 2.683 31.657 1.00 95.81 93 ILE A CA 1
ATOM 764 C C . ILE A 1 93 ? -22.817 1.193 31.293 1.00 95.81 93 ILE A C 1
ATOM 766 O O . ILE A 1 93 ? -21.994 0.827 30.457 1.00 95.81 93 ILE A O 1
ATOM 770 N N . ASN A 1 94 ? -23.608 0.312 31.913 1.00 95.06 94 ASN A N 1
ATOM 771 C CA . ASN A 1 94 ? -23.613 -1.106 31.542 1.00 95.06 94 ASN A CA 1
ATOM 772 C C . ASN A 1 94 ? -24.171 -1.310 30.136 1.00 95.06 94 ASN A C 1
ATOM 774 O O . ASN A 1 94 ? -23.542 -2.012 29.351 1.00 95.06 94 ASN A O 1
ATOM 778 N N . ASP A 1 95 ? -25.286 -0.655 29.817 1.00 97.00 95 ASP A N 1
ATOM 779 C CA . ASP A 1 95 ? -25.900 -0.741 28.493 1.00 97.00 95 ASP A CA 1
ATOM 780 C C . ASP A 1 95 ? -24.956 -0.181 27.409 1.00 97.00 95 ASP A C 1
ATOM 782 O O . ASP A 1 95 ? -24.797 -0.787 26.348 1.00 97.00 95 ASP A O 1
ATOM 786 N N . GLU A 1 96 ? -24.268 0.935 27.689 1.00 96.19 96 GLU A N 1
ATOM 787 C CA . GLU A 1 96 ? -23.232 1.503 26.812 1.00 96.19 96 GLU A CA 1
ATOM 788 C C . GLU A 1 96 ? -22.053 0.529 26.618 1.00 96.19 96 GLU A C 1
ATOM 790 O O . GLU A 1 96 ? -21.594 0.316 25.493 1.00 96.19 96 GLU A O 1
ATOM 795 N N . ILE A 1 97 ? -21.571 -0.106 27.696 1.00 95.81 97 ILE A N 1
ATOM 796 C CA . ILE A 1 97 ? -20.494 -1.105 27.626 1.00 95.81 97 ILE A CA 1
ATOM 797 C C . ILE A 1 97 ? -20.912 -2.299 26.766 1.00 95.81 97 ILE A C 1
ATOM 799 O O . ILE A 1 97 ? -20.122 -2.719 25.922 1.00 95.81 97 ILE A O 1
ATOM 803 N N . ASP A 1 98 ? -22.119 -2.831 26.947 1.00 96.88 98 ASP A N 1
ATOM 804 C CA . ASP A 1 98 ? -22.591 -4.008 26.212 1.00 96.88 98 ASP A CA 1
ATOM 805 C C . ASP A 1 98 ? -22.686 -3.722 24.702 1.00 96.88 98 ASP A C 1
ATOM 807 O O . ASP A 1 98 ? -22.250 -4.534 23.879 1.00 96.88 98 ASP A O 1
ATOM 811 N N . GLN A 1 99 ? -23.173 -2.534 24.321 1.00 96.31 99 GLN A N 1
ATOM 812 C CA . GLN A 1 99 ? -23.222 -2.096 22.920 1.00 96.31 99 GLN A CA 1
ATOM 813 C C . GLN A 1 99 ? -21.823 -1.973 22.305 1.00 96.31 99 GLN A C 1
ATOM 815 O O . GLN A 1 99 ? -21.566 -2.500 21.219 1.00 96.31 99 GLN A O 1
ATOM 820 N N . LEU A 1 100 ? -20.902 -1.315 23.012 1.00 94.88 100 LEU A N 1
ATOM 821 C CA . LEU A 1 100 ? -19.525 -1.126 22.558 1.00 94.88 100 LEU A CA 1
ATOM 822 C C . LEU A 1 100 ? -18.749 -2.447 22.487 1.00 94.88 100 LEU A C 1
ATOM 824 O O . LEU A 1 100 ? -17.943 -2.643 21.578 1.00 94.88 100 LEU A O 1
ATOM 828 N N . GLN A 1 101 ? -18.996 -3.378 23.411 1.00 93.44 101 GLN A N 1
ATOM 829 C CA . GLN A 1 101 ? -18.402 -4.715 23.372 1.00 93.44 101 GLN A CA 1
ATOM 830 C C . GLN A 1 101 ? -18.872 -5.501 22.151 1.00 93.44 101 GLN A C 1
ATOM 832 O O . GLN A 1 101 ? -18.042 -6.079 21.453 1.00 93.44 101 GLN A O 1
ATOM 837 N N . TYR A 1 102 ? -20.169 -5.462 21.845 1.00 95.38 102 TYR A N 1
ATOM 838 C CA . TYR A 1 102 ? -20.702 -6.096 20.644 1.00 95.38 102 TYR A CA 1
ATOM 839 C C . TYR A 1 102 ? -20.081 -5.517 19.360 1.00 95.38 102 TYR A C 1
ATOM 841 O O . TYR A 1 102 ? -19.655 -6.266 18.479 1.00 95.38 102 TYR A O 1
ATOM 849 N N . GLU A 1 103 ? -19.961 -4.189 19.258 1.00 93.69 103 GLU A N 1
ATOM 850 C CA . GLU A 1 103 ? -19.299 -3.540 18.116 1.00 93.69 103 GLU A CA 1
ATOM 851 C C . GLU A 1 103 ? -17.814 -3.952 18.015 1.00 93.69 103 GLU A C 1
ATOM 853 O O . GLU A 1 103 ? -17.338 -4.328 16.938 1.00 93.69 103 GLU A O 1
ATOM 858 N N . SER A 1 104 ? -17.100 -3.967 19.146 1.00 92.38 104 SER A N 1
ATOM 859 C CA . SER A 1 104 ? -15.693 -4.381 19.243 1.00 92.38 104 SER A CA 1
ATOM 860 C C . SER A 1 104 ? -15.459 -5.838 18.826 1.00 92.38 104 SER A C 1
ATOM 862 O O . SER A 1 104 ? -14.407 -6.150 18.273 1.00 92.38 104 SER A O 1
ATOM 864 N N . GLU A 1 105 ? -16.429 -6.732 19.023 1.00 93.38 105 GLU A N 1
ATOM 865 C CA . GLU A 1 105 ? -16.339 -8.129 18.577 1.00 93.38 105 GLU A CA 1
ATOM 866 C C . GLU A 1 105 ? -16.515 -8.280 17.056 1.00 93.38 105 GLU A C 1
ATOM 868 O O . GLU A 1 105 ? -15.880 -9.135 16.427 1.00 93.38 105 GLU A O 1
ATOM 873 N N . LEU A 1 106 ? -17.345 -7.437 16.435 1.00 94.00 106 LEU A N 1
ATOM 874 C CA . LEU A 1 106 ? -17.633 -7.502 14.999 1.00 94.00 106 LEU A CA 1
ATOM 875 C C . LEU A 1 106 ? -16.548 -6.849 14.136 1.00 94.00 106 LEU A C 1
ATOM 877 O O . LEU A 1 106 ? -16.192 -7.380 13.074 1.00 94.00 106 LEU A O 1
ATOM 881 N N . LEU A 1 107 ? -16.008 -5.712 14.582 1.00 93.00 107 LEU A N 1
ATOM 882 C CA . LEU A 1 10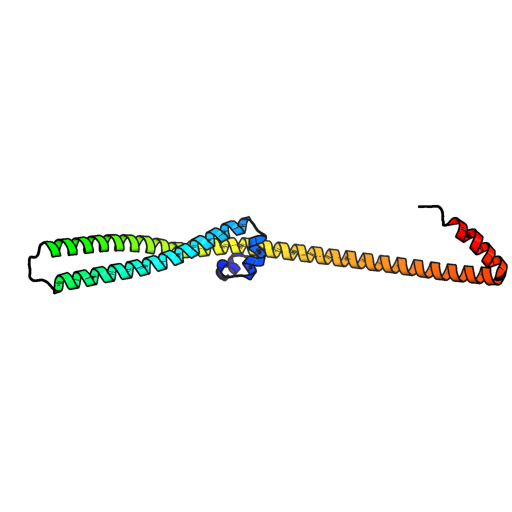7 ? -15.0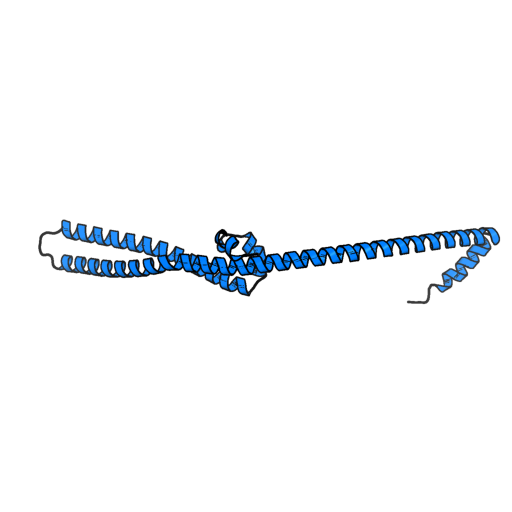51 -4.908 13.816 1.00 93.00 107 LEU A CA 1
ATOM 883 C C . LEU A 1 107 ? -13.804 -5.684 13.354 1.00 93.00 107 LEU A C 1
ATOM 885 O O . LEU A 1 107 ? -13.474 -5.584 12.171 1.00 93.00 107 LEU A O 1
ATOM 889 N N . PRO A 1 108 ? -13.132 -6.516 14.177 1.00 92.00 108 PRO A N 1
ATOM 890 C CA . PRO A 1 108 ? -11.960 -7.279 13.747 1.00 92.00 108 PRO A CA 1
ATOM 891 C C . PRO A 1 108 ? -12.230 -8.188 12.545 1.00 92.00 108 PRO A C 1
ATOM 893 O O . PRO A 1 108 ? -11.358 -8.372 11.694 1.00 92.00 108 PRO A O 1
ATOM 896 N N . THR A 1 109 ? -13.435 -8.753 12.451 1.00 91.56 109 THR A N 1
ATOM 897 C CA . THR A 1 109 ? -13.823 -9.612 11.325 1.00 91.56 109 THR A CA 1
ATOM 898 C C . THR A 1 109 ? -14.025 -8.786 10.057 1.00 91.56 109 THR A C 1
ATOM 900 O O . THR A 1 109 ? -13.533 -9.170 8.994 1.00 91.56 109 THR A O 1
ATOM 903 N N . ALA A 1 110 ? -14.684 -7.629 10.167 1.00 93.06 110 ALA A N 1
ATOM 904 C CA . ALA A 1 110 ? -14.861 -6.699 9.054 1.00 93.06 110 ALA A CA 1
ATOM 905 C C . ALA A 1 110 ? -13.516 -6.150 8.547 1.00 93.06 110 ALA A C 1
ATOM 907 O O . ALA A 1 110 ? -13.252 -6.195 7.346 1.00 93.06 110 ALA A O 1
ATOM 908 N N . ILE A 1 111 ? -12.631 -5.734 9.460 1.00 92.88 111 ILE A N 1
ATOM 909 C CA . ILE A 1 111 ? -11.273 -5.255 9.158 1.00 92.88 111 ILE A CA 1
ATOM 910 C C . ILE A 1 111 ? -10.480 -6.333 8.415 1.00 92.88 111 ILE A C 1
ATOM 912 O O . ILE A 1 111 ? -9.911 -6.063 7.360 1.00 92.88 111 ILE A O 1
ATOM 916 N N . LYS A 1 112 ? -10.467 -7.578 8.914 1.00 91.12 112 LYS A N 1
ATOM 917 C CA . LYS A 1 112 ? -9.759 -8.686 8.249 1.00 91.12 112 LYS A CA 1
ATOM 918 C C . LYS A 1 112 ? -10.298 -8.964 6.851 1.00 91.12 112 LYS A C 1
ATOM 920 O O . LYS A 1 112 ? -9.510 -9.187 5.934 1.00 91.12 112 LYS A O 1
ATOM 925 N N . LYS A 1 113 ? -11.623 -8.957 6.687 1.00 91.25 113 LYS A N 1
ATOM 926 C CA . LYS A 1 113 ? -12.267 -9.189 5.393 1.00 91.25 113 LYS A CA 1
ATOM 927 C C . LYS A 1 113 ? -11.880 -8.106 4.384 1.00 91.25 113 LYS A C 1
ATOM 929 O O . LYS A 1 113 ? -11.411 -8.441 3.301 1.00 91.25 113 LYS A O 1
ATOM 934 N N . LEU A 1 114 ? -12.005 -6.838 4.763 1.00 92.44 114 LEU A N 1
ATOM 935 C CA . LEU A 1 114 ? -11.688 -5.714 3.887 1.00 92.44 114 LEU A CA 1
ATOM 936 C C . LEU A 1 114 ? -10.186 -5.658 3.557 1.00 92.44 114 LEU A C 1
ATOM 938 O O . LEU A 1 114 ? -9.811 -5.499 2.400 1.00 92.44 114 LEU A O 1
ATOM 942 N N . ASN A 1 115 ? -9.312 -5.909 4.540 1.00 91.94 115 ASN A N 1
ATOM 943 C CA . ASN A 1 115 ? -7.867 -6.025 4.311 1.00 91.94 115 ASN A CA 1
ATOM 944 C C . ASN A 1 115 ? -7.529 -7.130 3.295 1.00 91.94 115 ASN A C 1
ATOM 946 O O . ASN A 1 115 ? -6.646 -6.960 2.454 1.00 91.94 115 ASN A O 1
ATOM 950 N N . ARG A 1 116 ? -8.244 -8.261 3.353 1.00 90.31 116 ARG A N 1
ATOM 951 C CA . ARG A 1 116 ? -8.086 -9.372 2.408 1.00 90.31 116 ARG A CA 1
ATOM 952 C C . ARG A 1 116 ? -8.528 -8.983 0.999 1.00 90.31 116 ARG A C 1
ATOM 954 O O . ARG A 1 116 ? -7.798 -9.258 0.052 1.00 90.31 116 ARG A O 1
ATOM 961 N N . GLU A 1 117 ? -9.685 -8.343 0.857 1.00 90.06 117 GLU A N 1
ATOM 962 C CA . GLU A 1 117 ? -10.216 -7.886 -0.436 1.00 90.06 117 GLU A CA 1
ATOM 963 C C . GLU A 1 117 ? -9.247 -6.909 -1.116 1.00 90.06 117 GLU A C 1
ATOM 965 O O . GLU A 1 117 ? -8.783 -7.174 -2.231 1.00 90.06 117 GLU A O 1
ATOM 970 N N . ILE A 1 118 ? -8.811 -5.884 -0.379 1.00 91.12 118 ILE A N 1
ATOM 971 C CA . ILE A 1 118 ? -7.791 -4.923 -0.812 1.00 91.12 118 ILE A CA 1
ATOM 972 C C . ILE A 1 118 ? -6.505 -5.645 -1.229 1.00 91.12 118 ILE A C 1
ATOM 974 O O . ILE A 1 118 ? -5.941 -5.373 -2.295 1.00 91.12 118 ILE A O 1
ATOM 978 N N . GLY A 1 119 ? -6.033 -6.590 -0.411 1.00 89.50 119 GLY A N 1
ATOM 979 C CA . GLY A 1 119 ? -4.827 -7.365 -0.687 1.00 89.50 119 GLY A CA 1
ATOM 980 C C . GLY A 1 119 ? -4.913 -8.148 -1.999 1.00 89.50 119 GLY A C 1
ATOM 981 O O . GLY A 1 119 ? -3.949 -8.165 -2.766 1.00 89.50 119 GLY A O 1
ATOM 982 N N . ILE A 1 120 ? -6.064 -8.761 -2.297 1.00 88.62 120 ILE A N 1
ATOM 983 C CA . ILE A 1 120 ? -6.256 -9.577 -3.509 1.00 88.62 120 ILE A CA 1
ATOM 984 C C . ILE A 1 120 ? -6.171 -8.702 -4.755 1.00 88.62 120 ILE A C 1
ATOM 986 O O . ILE A 1 120 ? -5.460 -9.051 -5.705 1.00 88.62 120 ILE A O 1
ATOM 990 N N . VAL A 1 121 ? -6.872 -7.569 -4.747 1.00 89.38 121 VAL A N 1
ATOM 991 C CA . VAL A 1 121 ? -6.878 -6.622 -5.869 1.00 89.38 121 VAL A CA 1
ATOM 992 C C . VAL A 1 121 ? -5.476 -6.054 -6.081 1.00 89.38 121 VAL A C 1
ATOM 994 O O . VAL A 1 121 ? -4.957 -6.076 -7.197 1.00 89.38 121 VAL A O 1
ATOM 997 N N . SER A 1 122 ? -4.815 -5.656 -4.992 1.00 89.69 122 SER A N 1
ATOM 998 C CA . SER A 1 122 ? -3.457 -5.108 -5.017 1.00 89.69 122 SER A CA 1
ATOM 999 C C . SER A 1 122 ? -2.446 -6.079 -5.623 1.00 89.69 122 SER A C 1
ATOM 1001 O O . SER A 1 122 ? -1.678 -5.713 -6.510 1.00 89.69 122 SER A O 1
ATOM 1003 N N . VAL A 1 123 ? -2.429 -7.333 -5.156 1.00 88.25 123 VAL A N 1
ATOM 1004 C CA . VAL A 1 123 ? -1.476 -8.346 -5.631 1.00 88.25 123 VAL A CA 1
ATOM 1005 C C . VAL A 1 123 ? -1.717 -8.672 -7.098 1.00 88.25 123 VAL A C 1
ATOM 1007 O O . VAL A 1 123 ? -0.755 -8.757 -7.861 1.00 88.25 123 VAL A O 1
ATOM 1010 N N . ARG A 1 124 ? -2.980 -8.812 -7.513 1.00 88.50 124 ARG A N 1
ATOM 1011 C CA . ARG A 1 124 ? -3.328 -9.036 -8.920 1.00 88.50 124 ARG A CA 1
ATOM 1012 C C . ARG A 1 124 ? -2.766 -7.926 -9.804 1.00 88.50 124 ARG A C 1
ATOM 1014 O O . ARG A 1 124 ? -2.035 -8.224 -10.746 1.00 88.50 124 ARG A O 1
ATOM 1021 N N . TRP A 1 125 ? -3.043 -6.675 -9.451 1.00 90.06 125 TRP A N 1
ATOM 1022 C CA . TRP A 1 125 ? -2.561 -5.517 -10.193 1.00 90.06 125 TRP A CA 1
ATOM 1023 C C . TRP A 1 125 ? -1.028 -5.456 -10.249 1.00 90.06 125 TRP A C 1
ATOM 1025 O O . TRP A 1 125 ? -0.456 -5.286 -11.325 1.00 90.06 125 TRP A O 1
ATOM 1035 N N . MET A 1 126 ? -0.339 -5.681 -9.124 1.00 88.94 126 MET A N 1
ATOM 1036 C CA . MET A 1 126 ? 1.129 -5.692 -9.093 1.00 88.94 126 MET A CA 1
ATOM 1037 C C . MET A 1 126 ? 1.720 -6.766 -10.016 1.00 88.94 126 MET A C 1
ATOM 1039 O O . MET A 1 126 ? 2.702 -6.508 -10.709 1.00 88.94 126 MET A O 1
ATOM 1043 N N . TYR A 1 127 ? 1.132 -7.965 -10.066 1.00 90.06 127 TYR A N 1
ATOM 1044 C CA . TYR A 1 127 ? 1.599 -9.023 -10.967 1.00 90.06 127 TYR A CA 1
ATOM 1045 C C . TYR A 1 127 ? 1.332 -8.714 -12.441 1.00 90.06 127 TYR A C 1
ATOM 1047 O O . TYR A 1 127 ? 2.170 -9.030 -13.287 1.00 90.06 127 TYR A O 1
ATOM 1055 N N . GLU A 1 128 ? 0.196 -8.096 -12.758 1.00 91.44 128 GLU A N 1
ATOM 1056 C CA . GLU A 1 128 ? -0.101 -7.634 -14.115 1.00 91.44 128 GLU A CA 1
ATOM 1057 C C . GLU A 1 128 ? 0.899 -6.562 -14.561 1.00 91.44 128 GLU A C 1
ATOM 1059 O O . GLU A 1 128 ? 1.461 -6.667 -15.653 1.00 91.44 128 GLU A O 1
ATOM 1064 N N . LEU A 1 129 ? 1.216 -5.604 -13.684 1.00 90.75 129 LEU A N 1
ATOM 1065 C CA . LEU A 1 129 ? 2.222 -4.575 -13.938 1.00 90.75 129 LEU A CA 1
ATOM 1066 C C . LEU A 1 129 ? 3.621 -5.174 -14.141 1.00 90.75 129 LEU A C 1
ATOM 1068 O O . LEU A 1 129 ? 4.321 -4.803 -15.082 1.00 90.75 129 LEU A O 1
ATOM 1072 N N . LEU A 1 130 ? 4.022 -6.134 -13.300 1.00 92.38 130 LEU A N 1
ATOM 1073 C CA . LEU A 1 130 ? 5.299 -6.842 -13.442 1.00 92.38 130 LEU A CA 1
ATOM 1074 C C . LEU A 1 130 ? 5.387 -7.594 -14.771 1.00 92.38 130 LEU A C 1
ATOM 1076 O O . LEU A 1 130 ? 6.423 -7.553 -15.437 1.00 92.38 130 LEU A O 1
ATOM 1080 N N . LYS A 1 131 ? 4.305 -8.272 -15.164 1.00 94.50 131 LYS A N 1
ATOM 1081 C CA . LYS A 1 131 ? 4.239 -8.998 -16.432 1.00 94.50 131 LYS A CA 1
ATOM 1082 C C . LYS A 1 131 ? 4.378 -8.039 -17.616 1.00 94.50 131 LYS A C 1
ATOM 1084 O O . LYS A 1 131 ? 5.243 -8.260 -18.459 1.00 94.50 131 LYS A O 1
ATOM 1089 N N . ALA A 1 132 ? 3.595 -6.960 -17.637 1.00 94.69 132 ALA A N 1
ATOM 1090 C CA . ALA A 1 132 ? 3.649 -5.956 -18.697 1.00 94.69 132 ALA A CA 1
ATOM 1091 C C . ALA A 1 132 ? 5.025 -5.273 -18.778 1.00 94.69 132 ALA A C 1
ATOM 1093 O O . ALA A 1 132 ? 5.567 -5.085 -19.867 1.00 94.69 132 ALA A O 1
ATOM 1094 N N . GLY A 1 133 ? 5.625 -4.948 -17.628 1.00 94.62 133 GLY A N 1
ATOM 1095 C CA . GLY A 1 133 ? 6.970 -4.379 -17.553 1.00 94.62 133 GLY A CA 1
ATOM 1096 C C . GLY A 1 133 ? 8.030 -5.319 -18.125 1.00 94.62 133 GLY A C 1
ATOM 1097 O O . GLY A 1 133 ? 8.872 -4.890 -18.915 1.00 94.62 133 GLY A O 1
ATOM 1098 N N . LYS A 1 134 ? 7.962 -6.611 -17.787 1.00 96.12 134 LYS A N 1
ATOM 1099 C CA . LYS A 1 134 ? 8.870 -7.627 -18.330 1.00 96.12 134 LYS A CA 1
ATOM 1100 C C . LYS A 1 134 ? 8.732 -7.762 -19.848 1.00 96.12 134 LYS A C 1
ATOM 1102 O O . LYS A 1 134 ? 9.734 -7.660 -20.547 1.00 96.12 134 LYS A O 1
ATOM 1107 N N . GLU A 1 135 ? 7.509 -7.920 -20.349 1.00 96.75 135 GLU A N 1
ATOM 1108 C CA . GLU A 1 135 ? 7.236 -8.026 -21.790 1.00 96.75 135 GLU A CA 1
ATOM 1109 C C . GLU A 1 135 ? 7.734 -6.785 -22.542 1.00 96.75 135 GLU A C 1
ATOM 1111 O O . GLU A 1 135 ? 8.412 -6.903 -23.563 1.00 96.75 135 GLU A O 1
ATOM 1116 N N . ARG A 1 136 ? 7.482 -5.577 -22.015 1.00 97.19 136 ARG A N 1
ATOM 1117 C CA . ARG A 1 136 ? 7.970 -4.347 -22.650 1.00 97.19 136 ARG A CA 1
ATOM 1118 C C . ARG A 1 136 ? 9.494 -4.247 -22.631 1.00 97.19 136 ARG A C 1
ATOM 1120 O O . ARG A 1 136 ? 10.063 -3.750 -23.599 1.00 97.19 136 ARG A O 1
ATOM 1127 N N . THR A 1 137 ? 10.144 -4.718 -21.570 1.00 96.62 137 THR A N 1
ATOM 1128 C CA . THR A 1 137 ? 11.612 -4.715 -21.459 1.00 96.62 137 THR A CA 1
ATOM 1129 C C . THR A 1 137 ? 12.235 -5.624 -22.517 1.00 96.62 137 THR A C 1
ATOM 1131 O O . THR A 1 137 ? 13.130 -5.192 -23.233 1.00 96.62 137 THR A O 1
ATOM 1134 N N . GLU A 1 138 ? 11.695 -6.831 -22.702 1.00 97.56 138 GLU A N 1
ATOM 1135 C CA . GLU A 1 138 ? 12.156 -7.772 -23.734 1.00 97.56 138 GLU A CA 1
ATOM 1136 C C . GLU A 1 138 ? 11.991 -7.200 -25.154 1.00 97.56 138 GLU A C 1
ATOM 1138 O O . GLU A 1 138 ? 12.885 -7.332 -25.992 1.00 97.56 138 GLU A O 1
ATOM 1143 N N . VAL A 1 139 ? 10.878 -6.508 -25.426 1.00 97.81 139 VAL A N 1
ATOM 1144 C CA . VAL A 1 139 ? 10.672 -5.822 -26.713 1.00 97.81 139 VAL A CA 1
ATOM 1145 C C . VAL A 1 139 ? 11.686 -4.690 -26.909 1.00 97.81 139 VAL A C 1
ATOM 1147 O O . VAL A 1 139 ? 12.276 -4.580 -27.983 1.00 97.81 139 VAL A O 1
ATOM 1150 N N . LEU A 1 140 ? 11.923 -3.869 -25.881 1.00 97.81 140 LEU A N 1
ATOM 1151 C CA . LEU A 1 140 ? 12.911 -2.789 -25.941 1.00 97.81 140 LEU A CA 1
ATOM 1152 C C . LEU A 1 140 ? 14.327 -3.323 -26.182 1.00 97.81 140 LEU A C 1
ATOM 1154 O O . LEU A 1 140 ? 15.063 -2.734 -26.967 1.00 97.81 140 LEU A O 1
ATOM 1158 N N . ASP A 1 141 ? 14.701 -4.450 -25.575 1.00 98.00 141 ASP A N 1
ATOM 1159 C CA . ASP A 1 141 ? 16.008 -5.074 -25.798 1.00 98.00 141 ASP A CA 1
ATOM 1160 C C . ASP A 1 141 ? 16.205 -5.477 -27.270 1.00 98.00 141 ASP A C 1
ATOM 1162 O O . ASP A 1 141 ? 17.275 -5.250 -27.848 1.00 98.00 141 ASP A O 1
ATOM 1166 N N . LEU A 1 142 ? 15.164 -6.023 -27.908 1.00 97.81 142 LEU A N 1
ATOM 1167 C CA . LEU A 1 142 ? 15.184 -6.369 -29.333 1.00 97.81 142 LEU A CA 1
ATOM 1168 C C . LEU A 1 142 ? 15.254 -5.127 -30.232 1.00 97.81 142 LEU A C 1
ATOM 1170 O O . LEU A 1 142 ? 16.038 -5.102 -31.187 1.00 97.81 142 LEU A O 1
ATOM 1174 N N . GLU A 1 143 ? 14.476 -4.087 -29.922 1.00 98.19 143 GLU A N 1
ATOM 1175 C CA . GLU A 1 143 ? 14.511 -2.804 -30.637 1.00 98.19 143 GLU A CA 1
ATOM 1176 C C . GLU A 1 143 ? 15.908 -2.165 -30.543 1.00 98.19 143 GLU A C 1
ATOM 1178 O O . GLU A 1 143 ? 16.500 -1.796 -31.562 1.00 98.19 143 GLU A O 1
ATOM 1183 N N . ILE A 1 144 ? 16.485 -2.108 -29.338 1.00 98.19 144 ILE A N 1
ATOM 1184 C CA . ILE A 1 144 ? 17.829 -1.569 -29.085 1.00 98.19 144 ILE A CA 1
ATOM 1185 C C . ILE A 1 144 ? 18.881 -2.356 -29.863 1.00 98.19 144 ILE A C 1
ATOM 1187 O O . ILE A 1 144 ?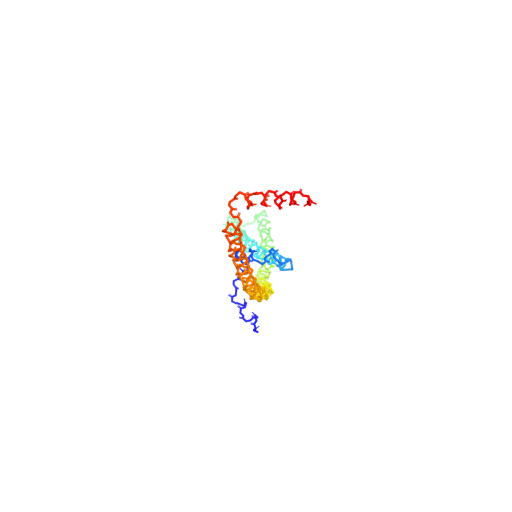 19.762 -1.757 -30.485 1.00 98.19 144 ILE A O 1
ATOM 1191 N N . LYS A 1 145 ? 18.808 -3.691 -29.848 1.00 98.19 145 LYS A N 1
ATOM 1192 C CA . LYS A 1 145 ? 19.741 -4.539 -30.596 1.00 98.19 145 LYS A CA 1
ATOM 1193 C C . LYS A 1 145 ? 19.673 -4.247 -32.097 1.00 98.19 145 LYS A C 1
ATOM 1195 O O . LYS A 1 145 ? 20.710 -4.009 -32.711 1.00 98.19 145 LYS A O 1
ATOM 1200 N N . THR A 1 146 ? 18.467 -4.184 -32.654 1.00 98.06 146 THR A N 1
ATOM 1201 C CA . THR A 1 146 ? 18.246 -3.913 -34.084 1.00 98.06 146 THR A CA 1
ATOM 1202 C C . THR A 1 146 ? 18.795 -2.543 -34.488 1.00 98.06 146 THR A C 1
ATOM 1204 O O . THR A 1 146 ? 19.459 -2.402 -35.515 1.00 98.06 146 THR A O 1
ATOM 1207 N N . LEU A 1 147 ? 18.570 -1.517 -33.661 1.00 98.12 147 LEU A N 1
ATOM 1208 C CA . LEU A 1 147 ? 19.101 -0.176 -33.908 1.00 98.12 147 LEU A CA 1
ATOM 1209 C C . LEU A 1 147 ? 20.631 -0.133 -33.835 1.00 98.12 147 LEU A C 1
ATOM 1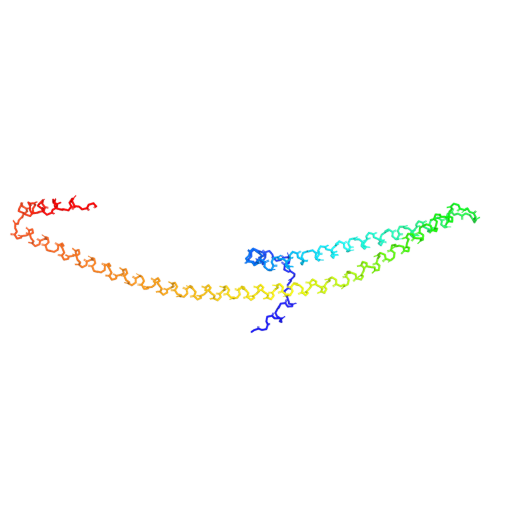211 O O . LEU A 1 147 ? 21.251 0.554 -34.644 1.00 98.12 147 LEU A O 1
ATOM 1215 N N . ARG A 1 148 ? 21.248 -0.878 -32.909 1.00 98.19 148 ARG A N 1
ATOM 1216 C CA . ARG A 1 148 ? 22.714 -0.987 -32.816 1.00 98.19 148 ARG A CA 1
ATOM 1217 C C . ARG A 1 148 ? 23.321 -1.653 -34.046 1.00 98.19 148 ARG A C 1
ATOM 1219 O O . ARG A 1 148 ? 24.325 -1.160 -34.547 1.00 98.19 148 ARG A O 1
ATOM 1226 N N . GLU A 1 149 ? 22.711 -2.725 -34.543 1.00 98.00 149 GLU A N 1
ATOM 1227 C CA . GLU A 1 149 ? 23.151 -3.398 -35.774 1.00 98.00 149 GLU A CA 1
ATOM 1228 C C . GLU A 1 149 ? 23.066 -2.448 -36.974 1.00 98.00 149 GLU A C 1
ATOM 1230 O O . GLU A 1 149 ? 24.053 -2.258 -37.683 1.00 98.00 149 GLU A O 1
ATOM 1235 N N . LYS A 1 150 ? 21.928 -1.758 -37.136 1.00 98.00 150 LYS A N 1
ATOM 1236 C CA . LYS A 1 150 ? 21.748 -0.761 -38.199 1.00 98.00 150 LYS A CA 1
ATOM 1237 C C . LYS A 1 150 ? 22.772 0.372 -38.112 1.00 98.00 150 LYS A C 1
ATOM 1239 O O . LYS A 1 150 ? 23.337 0.765 -39.129 1.00 98.00 150 LYS A O 1
ATOM 1244 N N . LEU A 1 151 ? 23.018 0.892 -36.908 1.00 97.56 151 LEU A N 1
ATOM 1245 C CA . LEU A 1 151 ? 24.021 1.929 -36.682 1.00 97.56 151 LEU A CA 1
ATOM 1246 C C . LEU A 1 151 ? 25.422 1.441 -37.079 1.00 97.56 151 LEU A C 1
ATOM 1248 O O . LEU A 1 151 ? 26.157 2.186 -37.721 1.00 97.56 151 LEU A O 1
ATOM 1252 N N . GLY A 1 152 ? 25.767 0.194 -36.747 1.00 97.88 152 GLY A N 1
ATOM 1253 C CA . GLY A 1 152 ? 27.021 -0.438 -37.161 1.00 97.88 152 GLY A CA 1
ATOM 1254 C C . GLY A 1 152 ? 27.191 -0.460 -38.680 1.00 97.88 152 GLY A C 1
ATOM 1255 O O . GLY A 1 152 ? 28.193 0.042 -39.183 1.00 97.88 152 GLY A O 1
ATOM 1256 N N . SER A 1 153 ? 26.182 -0.933 -39.418 1.00 97.44 153 SER A N 1
ATOM 1257 C CA . SER A 1 153 ? 26.225 -0.954 -40.888 1.00 97.44 153 SER A CA 1
ATOM 1258 C C . SER A 1 153 ? 26.365 0.444 -41.500 1.00 97.44 153 SER A C 1
ATOM 1260 O O . SER A 1 153 ? 27.123 0.626 -42.448 1.00 97.44 153 SER A O 1
ATOM 1262 N N . MET A 1 154 ? 25.693 1.454 -40.936 1.00 97.69 154 MET A N 1
ATOM 1263 C CA . MET A 1 154 ? 25.839 2.844 -41.391 1.00 97.69 154 MET A CA 1
ATOM 1264 C C . MET A 1 154 ? 27.252 3.390 -41.141 1.00 97.69 154 MET A C 1
ATOM 1266 O O . MET A 1 154 ? 27.777 4.140 -41.963 1.00 97.69 154 MET A O 1
ATOM 1270 N N . TYR A 1 155 ? 27.885 3.019 -40.023 1.00 97.69 155 TYR A N 1
ATOM 1271 C CA . TYR A 1 155 ? 29.278 3.379 -39.751 1.00 97.69 155 TYR A CA 1
ATOM 1272 C C . TYR A 1 155 ? 30.245 2.728 -40.743 1.00 97.69 155 TYR A C 1
ATOM 1274 O O . TYR A 1 155 ? 31.156 3.404 -41.217 1.00 97.69 155 TYR A O 1
ATOM 1282 N N . GLU A 1 156 ? 30.046 1.451 -41.072 1.00 97.38 156 GLU A N 1
ATOM 1283 C CA . GLU A 1 156 ? 30.862 0.739 -42.064 1.00 97.38 156 GLU A CA 1
ATOM 1284 C C . GLU A 1 156 ? 30.736 1.368 -43.457 1.00 97.38 156 GLU A C 1
ATOM 1286 O O . GLU A 1 156 ? 31.749 1.638 -44.106 1.00 97.38 156 GLU A O 1
ATOM 1291 N N . GLU A 1 157 ? 29.509 1.669 -43.894 1.00 97.69 157 GLU A N 1
ATOM 1292 C CA . GLU A 1 157 ? 29.251 2.345 -45.168 1.00 97.69 157 GLU A CA 1
ATOM 1293 C C . GLU A 1 157 ? 29.922 3.722 -45.210 1.00 97.69 157 GLU A C 1
ATOM 1295 O O . GLU A 1 157 ? 30.669 4.022 -46.145 1.00 97.69 157 GLU A O 1
ATOM 1300 N N . LYS A 1 158 ? 29.727 4.535 -44.162 1.00 97.69 158 LYS A N 1
ATOM 1301 C CA . LYS A 1 158 ? 30.365 5.848 -44.041 1.00 97.69 158 LYS A CA 1
ATOM 1302 C C . LYS A 1 158 ? 31.888 5.737 -44.125 1.00 97.69 158 LYS A C 1
ATOM 1304 O O . LYS A 1 158 ? 32.501 6.460 -44.904 1.00 97.69 158 LYS A O 1
ATOM 1309 N N . PHE A 1 159 ? 32.490 4.823 -43.365 1.00 96.19 159 PHE A N 1
ATOM 1310 C CA . PHE A 1 159 ? 33.939 4.624 -43.358 1.00 96.19 159 PHE A CA 1
ATOM 1311 C C . PHE A 1 159 ? 34.462 4.212 -44.741 1.00 96.19 159 PHE A C 1
ATOM 1313 O O . PHE A 1 159 ? 35.469 4.744 -45.209 1.00 96.19 159 PHE A O 1
ATOM 1320 N N . SER A 1 160 ? 33.758 3.310 -45.434 1.00 95.75 160 SER A N 1
ATOM 1321 C CA . SER A 1 160 ? 34.124 2.897 -46.791 1.00 95.75 160 SER A CA 1
ATOM 1322 C C . SER A 1 160 ? 34.042 4.053 -47.790 1.00 95.75 160 SER A C 1
ATOM 1324 O O . SER A 1 160 ? 34.909 4.161 -48.660 1.00 95.75 160 SER A O 1
ATOM 1326 N N . LEU A 1 161 ? 33.011 4.897 -47.699 1.00 96.75 161 LEU A N 1
ATOM 1327 C CA . LEU A 1 161 ? 32.854 6.064 -48.566 1.00 96.75 161 LEU A CA 1
ATOM 1328 C C . LEU A 1 161 ? 33.934 7.112 -48.292 1.00 96.75 161 LEU A C 1
ATOM 1330 O O . LEU A 1 161 ? 34.535 7.617 -49.235 1.00 96.75 161 LEU A O 1
ATOM 1334 N N . GLU A 1 162 ? 34.232 7.399 -47.024 1.00 94.50 162 GLU A N 1
ATOM 1335 C CA . GLU A 1 162 ? 35.303 8.324 -46.636 1.00 94.50 162 GLU A CA 1
ATOM 1336 C C . GLU A 1 162 ? 36.673 7.842 -47.130 1.00 94.50 162 GLU A C 1
ATOM 1338 O O . GLU A 1 162 ? 37.422 8.624 -47.719 1.00 94.50 162 GLU A O 1
ATOM 1343 N N . ALA A 1 163 ? 36.979 6.549 -46.970 1.00 95.12 163 ALA A N 1
ATOM 1344 C CA . ALA A 1 163 ? 38.217 5.956 -47.470 1.00 95.12 163 ALA A CA 1
ATOM 1345 C C . ALA A 1 163 ? 38.331 6.083 -48.997 1.00 95.12 163 ALA A C 1
ATOM 1347 O O . ALA A 1 163 ? 39.357 6.543 -49.501 1.00 95.12 163 ALA A O 1
ATOM 1348 N N . LYS A 1 164 ? 37.257 5.747 -49.726 1.00 95.31 164 LYS A N 1
ATOM 1349 C CA . LYS A 1 164 ? 37.204 5.847 -51.190 1.00 95.31 164 LYS A CA 1
ATOM 1350 C C . LYS A 1 164 ? 37.333 7.295 -51.668 1.00 95.31 164 LYS A C 1
ATOM 1352 O O . LYS A 1 164 ? 38.075 7.562 -52.607 1.00 95.31 164 LYS A O 1
ATOM 1357 N N . ASN A 1 165 ? 36.641 8.231 -51.021 1.00 91.81 165 ASN A N 1
ATOM 1358 C CA . ASN A 1 165 ? 36.717 9.654 -51.349 1.00 91.81 165 ASN A CA 1
ATOM 1359 C C . ASN A 1 165 ? 38.133 10.191 -51.137 1.00 91.81 165 ASN A C 1
ATOM 1361 O O . ASN A 1 165 ? 38.658 10.893 -51.999 1.00 91.81 165 ASN A O 1
ATOM 1365 N N . ASN A 1 166 ? 38.775 9.825 -50.026 1.00 91.56 166 ASN A N 1
ATOM 1366 C CA . ASN A 1 166 ? 40.151 10.219 -49.755 1.00 91.56 166 ASN A CA 1
ATOM 1367 C C . ASN A 1 166 ? 41.134 9.617 -50.775 1.00 91.56 166 ASN A C 1
ATOM 1369 O O . ASN A 1 166 ? 42.008 10.327 -51.265 1.00 91.56 166 ASN A O 1
ATOM 1373 N N . GLU A 1 167 ? 40.973 8.344 -51.147 1.00 93.44 167 GLU A N 1
ATOM 1374 C CA . GLU A 1 167 ? 41.785 7.704 -52.192 1.00 93.44 167 GLU A CA 1
ATO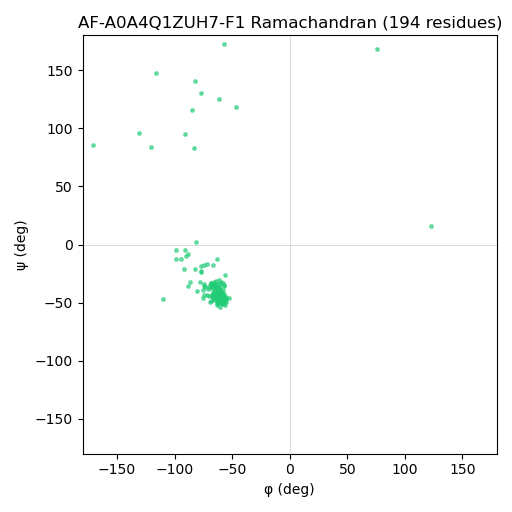M 1375 C C . GLU A 1 167 ? 41.621 8.403 -53.550 1.00 93.44 167 GLU A C 1
ATOM 1377 O O . GLU A 1 167 ? 42.614 8.747 -54.193 1.00 93.44 167 GLU A O 1
ATOM 1382 N N . MET A 1 168 ? 40.381 8.682 -53.968 1.00 88.62 168 MET A N 1
ATOM 1383 C CA . MET A 1 168 ? 40.114 9.416 -55.208 1.00 88.62 168 MET A CA 1
ATOM 1384 C C . MET A 1 168 ? 40.725 10.815 -55.183 1.00 88.62 168 MET A C 1
ATOM 1386 O O . MET A 1 168 ? 41.359 11.219 -56.156 1.00 88.62 168 MET A O 1
ATOM 1390 N N . TYR A 1 169 ? 40.568 11.547 -54.078 1.00 87.00 169 TYR A N 1
ATOM 1391 C CA . TYR A 1 169 ? 41.139 12.882 -53.928 1.00 87.00 169 TYR A CA 1
ATOM 1392 C C . TYR A 1 169 ? 42.668 12.851 -54.035 1.00 87.00 169 TYR A C 1
ATOM 1394 O O . TYR A 1 169 ? 43.254 13.629 -54.786 1.00 87.00 169 TYR A O 1
ATOM 1402 N N . GLN A 1 170 ? 43.321 11.901 -53.357 1.00 87.88 170 GLN A N 1
ATOM 1403 C CA . GLN A 1 170 ? 44.765 11.694 -53.479 1.00 87.88 170 GLN A CA 1
ATOM 1404 C C . GLN A 1 170 ? 45.168 11.351 -54.917 1.00 87.88 170 GLN A C 1
ATOM 1406 O O . GLN A 1 170 ? 46.169 11.868 -55.408 1.00 87.88 170 GLN A O 1
ATOM 1411 N N . TYR A 1 171 ? 44.406 10.510 -55.617 1.00 89.31 171 TYR A N 1
ATOM 1412 C CA . TYR A 1 171 ? 44.675 10.175 -57.015 1.00 89.31 171 TYR A CA 1
ATOM 1413 C C . TYR A 1 171 ? 44.576 11.398 -57.939 1.00 89.31 171 TYR A C 1
ATOM 1415 O O . TYR A 1 171 ? 45.498 11.645 -58.718 1.00 89.31 171 TYR A O 1
ATOM 1423 N N . VAL A 1 172 ? 43.510 12.198 -57.818 1.00 85.25 172 VAL A N 1
ATOM 1424 C CA . VAL A 1 172 ? 43.345 13.455 -58.571 1.00 85.25 172 VAL A CA 1
ATOM 1425 C C . VAL A 1 172 ? 44.508 14.404 -58.288 1.00 85.25 172 VAL A C 1
ATOM 1427 O O . VAL A 1 172 ? 45.098 14.944 -59.225 1.00 85.25 172 VAL A O 1
ATOM 1430 N N . HIS A 1 173 ? 44.897 14.532 -57.016 1.00 84.69 173 HIS A N 1
ATOM 1431 C CA . HIS A 1 173 ? 46.024 15.359 -56.600 1.00 84.69 173 HIS A CA 1
ATOM 1432 C C . HIS A 1 173 ? 47.351 14.912 -5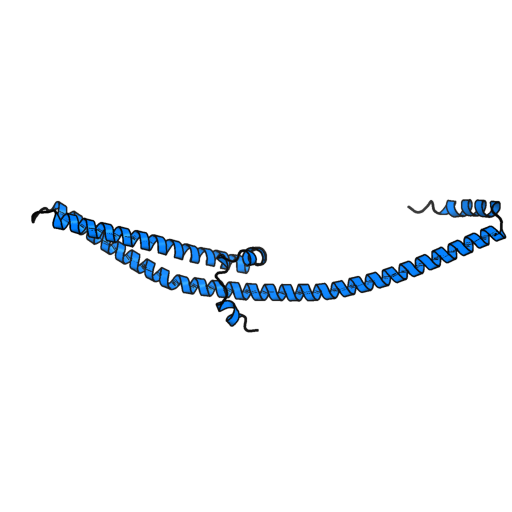7.230 1.00 84.69 173 HIS A C 1
ATOM 1434 O O . HIS A 1 173 ? 48.120 15.747 -57.707 1.00 84.69 173 HIS A O 1
ATOM 1440 N N . HIS A 1 174 ? 47.618 13.602 -57.276 1.00 86.12 174 HIS A N 1
ATOM 1441 C CA . HIS A 1 174 ? 48.810 13.056 -57.932 1.00 86.12 174 HIS A CA 1
ATOM 1442 C C . HIS A 1 174 ? 48.787 13.235 -59.457 1.00 86.12 174 HIS A C 1
ATOM 1444 O O . HIS A 1 174 ? 49.839 13.467 -60.049 1.00 86.12 174 HIS A O 1
ATOM 1450 N N . LEU A 1 175 ? 47.617 13.120 -60.096 1.00 88.62 175 LEU A N 1
ATOM 1451 C CA . LEU A 1 175 ? 47.478 13.195 -61.552 1.00 88.62 175 LEU A CA 1
ATOM 1452 C C . LEU A 1 175 ? 47.603 14.628 -62.086 1.00 88.62 175 LEU A C 1
ATOM 1454 O O . LEU A 1 175 ? 48.281 14.853 -63.086 1.00 88.62 175 LEU A O 1
ATOM 1458 N N . LEU A 1 176 ? 46.919 15.582 -61.450 1.00 85.69 176 LEU A N 1
ATOM 1459 C CA . LEU A 1 176 ? 46.795 16.961 -61.939 1.00 85.69 176 LEU A CA 1
ATOM 1460 C C . LEU A 1 176 ? 47.765 17.933 -61.258 1.00 85.69 176 LEU A C 1
ATOM 1462 O O . LEU A 1 176 ? 47.948 19.057 -61.724 1.00 85.69 176 LEU A O 1
ATOM 1466 N N . GLY A 1 177 ? 48.396 17.512 -60.163 1.00 81.94 177 GLY A N 1
ATOM 1467 C CA . GLY A 1 177 ? 49.231 18.374 -59.344 1.00 81.94 177 GLY A CA 1
ATOM 1468 C C . GLY A 1 177 ? 48.417 19.331 -58.470 1.00 81.94 177 GLY A C 1
ATOM 1469 O O . GLY A 1 177 ? 47.202 19.509 -58.607 1.00 81.94 177 GLY A O 1
ATOM 1470 N N . LYS A 1 178 ? 49.120 19.957 -57.526 1.00 80.94 178 LYS A N 1
ATOM 1471 C CA . LYS A 1 178 ? 48.518 20.739 -56.443 1.00 80.94 178 LYS A CA 1
ATOM 1472 C C . LYS A 1 178 ? 47.712 21.949 -56.932 1.00 80.94 178 LYS A C 1
ATOM 1474 O O . LYS A 1 178 ? 46.577 22.114 -56.506 1.00 80.94 178 LYS A O 1
ATOM 1479 N N . GLU A 1 179 ? 48.258 22.741 -57.853 1.00 76.88 179 GLU A N 1
ATOM 1480 C CA . GLU A 1 179 ? 47.635 23.997 -58.308 1.00 76.88 179 GLU A CA 1
ATOM 1481 C C . GLU A 1 179 ? 46.301 23.780 -59.039 1.00 76.88 179 GLU A C 1
ATOM 1483 O O . GLU A 1 179 ? 45.342 24.508 -58.795 1.00 76.88 179 GLU A O 1
ATOM 1488 N N . ILE A 1 180 ? 46.204 22.762 -59.902 1.00 77.44 180 ILE A N 1
ATOM 1489 C CA . ILE A 1 180 ? 44.966 22.466 -60.646 1.00 77.44 180 ILE A CA 1
ATOM 1490 C C . ILE A 1 180 ? 43.910 21.854 -59.716 1.00 77.44 180 ILE A C 1
ATOM 1492 O O . ILE A 1 180 ? 42.726 22.171 -59.825 1.00 77.44 180 ILE A O 1
ATOM 1496 N N . THR A 1 181 ? 44.334 21.022 -58.762 1.00 78.12 181 THR A N 1
ATOM 1497 C CA . THR A 1 181 ? 43.430 20.437 -57.759 1.00 78.12 181 THR A CA 1
ATOM 1498 C C . THR A 1 181 ? 42.828 21.518 -56.855 1.00 78.12 181 THR A C 1
ATOM 1500 O O . THR A 1 181 ? 41.628 21.503 -56.609 1.00 78.12 181 THR A O 1
ATOM 1503 N N . GLU A 1 182 ? 43.619 22.508 -56.427 1.00 78.69 182 GLU A N 1
ATOM 1504 C CA . GLU A 1 182 ? 43.136 23.642 -55.621 1.00 78.69 182 GLU A CA 1
ATOM 1505 C C . GLU A 1 182 ? 42.131 24.529 -56.382 1.00 78.69 182 GLU A C 1
ATOM 1507 O O . GLU A 1 182 ? 41.170 25.022 -55.788 1.00 78.69 182 GLU A O 1
ATOM 1512 N N . GLN A 1 183 ? 42.301 24.698 -57.700 1.00 80.06 183 GLN A N 1
ATOM 1513 C CA . GLN A 1 183 ? 41.326 25.406 -58.543 1.00 80.06 183 GLN A CA 1
ATOM 1514 C C . GLN A 1 183 ? 40.004 24.636 -58.676 1.00 80.06 183 GLN A C 1
ATOM 1516 O O . GLN A 1 183 ? 38.934 25.236 -58.563 1.00 80.06 183 GLN A O 1
ATOM 1521 N N . LEU A 1 184 ? 40.067 23.315 -58.883 1.00 79.12 184 LEU A N 1
ATOM 1522 C CA . LEU A 1 184 ? 38.885 22.446 -58.939 1.00 79.12 184 LEU A CA 1
ATOM 1523 C C . LEU A 1 184 ? 38.126 22.438 -57.608 1.00 79.12 184 LEU A C 1
ATOM 1525 O O . LEU A 1 184 ? 36.904 22.569 -57.599 1.00 79.12 184 LEU A O 1
ATOM 1529 N N . ASP A 1 185 ? 38.842 22.363 -56.489 1.00 81.19 185 ASP A N 1
ATOM 1530 C CA . ASP A 1 185 ? 38.259 22.450 -55.151 1.00 81.19 185 ASP A CA 1
ATOM 1531 C C . ASP A 1 185 ? 37.467 23.746 -54.950 1.00 81.19 185 ASP A C 1
ATOM 1533 O O . ASP A 1 185 ? 36.369 23.717 -54.396 1.00 81.19 185 ASP A O 1
ATOM 1537 N N . GLY A 1 186 ? 38.002 24.881 -55.411 1.00 78.75 186 GLY A N 1
ATOM 1538 C CA . GLY A 1 186 ? 37.318 26.174 -55.347 1.00 78.75 186 GLY A CA 1
ATOM 1539 C C . GLY A 1 186 ? 36.048 26.235 -56.200 1.00 78.75 186 GLY A C 1
ATOM 1540 O O . GLY A 1 186 ? 35.078 26.871 -55.792 1.00 78.75 186 GLY A O 1
ATOM 1541 N N . PHE A 1 187 ? 36.034 25.549 -57.347 1.00 77.50 187 PHE A N 1
ATOM 1542 C CA . PHE A 1 187 ? 34.866 25.461 -58.226 1.00 77.50 187 PHE A CA 1
ATOM 1543 C C . PHE A 1 187 ? 33.741 24.633 -57.587 1.00 77.50 187 PHE A C 1
ATOM 1545 O O . PHE A 1 187 ? 32.617 25.112 -57.483 1.00 77.50 187 PHE A O 1
ATOM 1552 N N . TYR A 1 188 ? 34.049 23.436 -57.074 1.00 71.94 188 TYR A N 1
ATOM 1553 C CA . TYR A 1 188 ? 33.035 22.535 -56.507 1.00 71.94 188 TYR A CA 1
ATOM 1554 C C . TYR A 1 188 ? 32.582 22.918 -55.088 1.00 71.94 188 TYR A C 1
ATOM 1556 O O . TYR A 1 188 ? 31.410 22.759 -54.761 1.00 71.94 188 TYR A O 1
ATOM 1564 N N . LYS A 1 189 ? 33.453 23.492 -54.243 1.00 68.38 189 LYS A N 1
ATOM 1565 C CA . LYS A 1 189 ? 33.047 24.015 -52.916 1.00 68.38 189 LYS A CA 1
ATOM 1566 C C . LYS A 1 189 ? 32.212 25.298 -53.013 1.00 68.38 189 LYS A C 1
ATOM 1568 O O . LYS A 1 189 ? 31.574 25.686 -52.037 1.00 68.38 189 LYS A O 1
ATOM 1573 N N . GLY A 1 190 ? 32.231 25.970 -54.165 1.00 55.03 190 GLY A N 1
ATOM 1574 C CA . GLY A 1 190 ? 31.418 27.153 -54.446 1.00 55.03 190 GLY A CA 1
ATOM 1575 C C . GLY A 1 190 ? 29.935 26.858 -54.699 1.00 55.03 190 GLY A C 1
ATOM 1576 O O . GLY A 1 190 ? 29.132 27.776 -54.567 1.00 55.03 190 GLY A O 1
ATOM 1577 N N . GLU A 1 191 ? 29.562 25.609 -55.006 1.00 52.31 191 GLU A N 1
ATOM 1578 C CA . GLU A 1 191 ? 28.179 25.212 -55.333 1.00 52.31 191 GLU A CA 1
ATOM 1579 C C . GLU A 1 191 ? 27.366 24.684 -54.127 1.00 52.31 191 GLU A C 1
ATOM 1581 O O . GLU A 1 191 ? 26.145 24.619 -54.204 1.00 52.31 191 GLU A O 1
ATOM 1586 N N . GLU A 1 192 ? 27.982 24.383 -52.973 1.00 46.91 192 GLU A N 1
ATOM 1587 C CA . GLU A 1 192 ? 27.265 23.913 -51.762 1.00 46.91 192 GLU A CA 1
ATOM 1588 C C . GLU A 1 192 ? 26.623 25.036 -50.913 1.00 46.91 192 GLU A C 1
ATOM 1590 O O . GLU A 1 192 ? 26.047 24.760 -49.862 1.00 46.91 192 GLU A O 1
ATOM 1595 N N . LYS A 1 193 ? 26.706 26.311 -51.324 1.00 43.56 193 LYS A N 1
ATOM 1596 C CA . LYS A 1 193 ? 26.168 27.443 -50.538 1.00 43.56 193 LYS A CA 1
ATOM 1597 C C . LYS A 1 193 ? 24.720 27.844 -50.828 1.00 43.56 193 LYS A C 1
ATOM 1599 O O . LYS A 1 193 ? 24.206 28.677 -50.090 1.00 43.56 193 LYS A O 1
ATOM 1604 N N . ASP A 1 194 ? 24.058 27.238 -51.807 1.00 44.78 194 ASP A N 1
ATOM 1605 C CA . ASP A 1 194 ? 22.655 27.526 -52.120 1.00 44.78 194 ASP A CA 1
ATOM 1606 C C . ASP A 1 194 ? 21.809 26.256 -51.985 1.00 44.78 194 ASP A C 1
ATOM 1608 O O . ASP A 1 194 ? 21.585 25.556 -52.966 1.00 44.78 194 ASP A O 1
ATOM 1612 N N . ASN A 1 195 ? 21.380 25.936 -50.761 1.00 41.00 195 ASN A N 1
ATOM 1613 C CA . ASN A 1 195 ? 20.124 25.235 -50.451 1.00 41.00 195 ASN A CA 1
ATOM 1614 C C . ASN A 1 195 ? 19.913 25.277 -48.926 1.00 41.00 195 ASN A C 1
ATOM 1616 O O . ASN A 1 195 ? 20.342 24.381 -48.198 1.00 41.00 195 ASN A O 1
ATOM 1620 N N . ASP A 1 196 ? 19.305 26.382 -48.491 1.00 38.91 196 ASP A N 1
ATOM 1621 C CA . ASP A 1 196 ? 18.720 26.622 -47.162 1.00 38.91 196 ASP A CA 1
ATOM 1622 C C . ASP A 1 196 ? 17.364 25.891 -47.033 1.00 38.91 196 ASP A C 1
ATOM 1624 O O . ASP A 1 196 ? 16.620 25.850 -48.046 1.00 38.91 196 ASP A O 1
#